Protein AF-A0A7C9CLW3-F1 (afdb_monomer_lite)

Foldseek 3Di:
DDPVVLLVVLVVVCVVQPPDDPLVAQWDWDWDDDPNAIWIWIWGHAFAVDLAGIEIEIGFQAPPDDQVVVCVSVLSNVLSSLVCCVVVDDDDPRRYDPNCSVCRSPRYHYYYAAAAHDPDDNLRVLVSVVVVVLCVVPPDSGDDPVCSVCHHNVVDDNVVSVCVVVVVVVVVVVVVVPPDDDDPPPPPPPPPPPDDDDDPDDDDDDDD

Structure (mmCIF, N/CA/C/O backbone):
data_AF-A0A7C9CLW3-F1
#
_entry.id   AF-A0A7C9CLW3-F1
#
loop_
_atom_site.group_PDB
_atom_site.id
_atom_site.type_symbol
_atom_site.label_atom_id
_atom_site.label_alt_id
_atom_site.label_comp_id
_atom_site.label_asym_id
_atom_site.label_entity_id
_atom_site.label_seq_id
_atom_site.pdbx_PDB_ins_code
_atom_site.Cartn_x
_atom_site.Cartn_y
_atom_site.Cartn_z
_atom_site.occupancy
_atom_site.B_iso_or_equiv
_atom_site.auth_seq_id
_atom_site.auth_comp_id
_atom_site.auth_asym_id
_atom_site.auth_atom_id
_atom_site.pdbx_PDB_model_num
ATOM 1 N N . CYS A 1 1 ? 0.229 24.517 10.361 1.00 51.09 1 CYS A N 1
ATOM 2 C CA . CYS A 1 1 ? -0.891 24.376 9.404 1.00 51.09 1 CYS A CA 1
ATOM 3 C C . CYS A 1 1 ? -2.146 24.104 10.231 1.00 51.09 1 CYS A C 1
ATOM 5 O O . CYS A 1 1 ? -2.091 23.174 11.029 1.00 51.09 1 CYS A O 1
ATOM 7 N N . SER A 1 2 ? -3.172 24.961 10.149 1.00 67.62 2 SER A N 1
ATOM 8 C CA . SER A 1 2 ? -4.348 24.905 11.040 1.00 67.62 2 SER A CA 1
ATOM 9 C C . SER A 1 2 ? -5.072 23.554 10.943 1.00 67.62 2 SER A C 1
ATOM 11 O O . SER A 1 2 ? -5.149 22.981 9.853 1.00 67.62 2 SER A O 1
ATOM 13 N N . SER A 1 3 ? -5.581 23.046 12.070 1.00 70.50 3 SER A N 1
ATOM 14 C CA . SER A 1 3 ? -6.392 21.819 12.155 1.00 70.50 3 SER A CA 1
ATOM 15 C C . SER A 1 3 ? -7.575 21.848 11.193 1.00 70.50 3 SER A C 1
ATOM 17 O O . SER A 1 3 ? -7.853 20.855 10.525 1.00 70.50 3 SER A O 1
ATOM 19 N N . ASP A 1 4 ? -8.197 23.013 11.055 1.00 75.38 4 ASP A N 1
ATOM 20 C CA . ASP A 1 4 ? -9.458 23.186 10.331 1.00 75.38 4 ASP A CA 1
ATOM 21 C C . ASP A 1 4 ? -9.266 23.033 8.821 1.00 75.38 4 ASP A C 1
ATOM 23 O O . ASP A 1 4 ? -10.117 22.502 8.111 1.00 75.38 4 ASP A O 1
ATOM 27 N N . LEU A 1 5 ? -8.089 23.425 8.322 1.00 81.31 5 LEU A N 1
ATOM 28 C CA . LEU A 1 5 ? -7.746 23.259 6.915 1.00 81.31 5 LEU A CA 1
ATOM 29 C C . LEU A 1 5 ? -7.556 21.774 6.564 1.00 81.31 5 LEU A C 1
ATOM 31 O O . LEU A 1 5 ? -7.976 21.333 5.495 1.00 81.31 5 LEU A O 1
ATOM 35 N N . LYS A 1 6 ? -6.950 20.987 7.465 1.00 80.50 6 LYS A N 1
ATOM 36 C CA . LYS A 1 6 ? -6.790 19.536 7.270 1.00 80.50 6 LYS A CA 1
ATOM 37 C C . LYS A 1 6 ? -8.138 18.816 7.267 1.00 80.50 6 LYS A C 1
ATOM 39 O O . LYS A 1 6 ? -8.329 17.931 6.436 1.00 80.50 6 LYS A O 1
ATOM 44 N N . GLU A 1 7 ? -9.055 19.223 8.139 1.00 85.06 7 GLU A N 1
ATOM 45 C CA . GLU A 1 7 ? -10.417 18.685 8.191 1.00 85.06 7 GLU A CA 1
ATOM 46 C C . GLU A 1 7 ? -11.182 18.983 6.890 1.00 85.06 7 GLU A C 1
ATOM 48 O O . GLU A 1 7 ? -11.722 18.079 6.254 1.00 85.06 7 GLU A O 1
ATOM 53 N N . ALA A 1 8 ? -11.126 20.226 6.400 1.00 87.06 8 ALA A N 1
ATOM 54 C CA . ALA A 1 8 ? -11.757 20.603 5.134 1.00 87.06 8 ALA A CA 1
ATOM 55 C C . ALA A 1 8 ? -11.207 19.807 3.932 1.00 87.06 8 ALA A C 1
ATOM 57 O O . ALA A 1 8 ? -11.971 19.354 3.070 1.00 87.06 8 ALA A O 1
ATOM 58 N N . PHE A 1 9 ? -9.885 19.596 3.870 1.00 89.69 9 PHE A N 1
ATOM 59 C CA . PHE A 1 9 ? -9.275 18.748 2.842 1.00 89.69 9 PHE A CA 1
ATOM 60 C C . PHE A 1 9 ? -9.741 17.298 2.945 1.00 89.69 9 PHE A C 1
ATOM 62 O O . PHE A 1 9 ? -10.057 16.691 1.917 1.00 89.69 9 PHE A O 1
ATOM 69 N N . PHE A 1 10 ? -9.804 16.762 4.164 1.00 92.06 10 PHE A N 1
ATOM 70 C CA . PHE A 1 10 ? -10.288 15.415 4.412 1.00 92.06 10 PHE A CA 1
ATOM 71 C C . PHE A 1 10 ? -11.735 15.244 3.931 1.00 92.06 10 PHE A C 1
ATOM 73 O O . PHE A 1 10 ? -11.976 14.370 3.103 1.00 92.06 10 PHE A O 1
ATOM 80 N N . ILE A 1 11 ? -12.669 16.112 4.335 1.00 89.94 11 ILE A N 1
ATOM 81 C CA . ILE A 1 11 ? -14.088 16.033 3.935 1.00 89.94 11 ILE A CA 1
ATOM 82 C C . ILE A 1 11 ? -14.233 16.034 2.408 1.00 89.94 11 ILE A C 1
ATOM 84 O O . ILE A 1 11 ? -14.989 15.242 1.836 1.00 89.94 11 ILE A O 1
ATOM 88 N N . ARG A 1 12 ? -13.476 16.894 1.715 1.00 91.75 12 ARG A N 1
ATOM 89 C CA . ARG A 1 12 ? -13.493 16.946 0.248 1.00 91.75 12 ARG A CA 1
ATOM 90 C C . ARG A 1 12 ? -12.970 15.653 -0.376 1.00 91.75 12 ARG A C 1
ATOM 92 O O . ARG A 1 12 ? -13.550 15.176 -1.350 1.00 91.75 12 ARG A O 1
ATOM 99 N N . PHE A 1 13 ? -11.890 15.099 0.171 1.00 91.50 13 PHE A N 1
ATOM 100 C CA . PHE A 1 13 ? -11.268 13.874 -0.328 1.00 91.50 13 PHE A CA 1
ATOM 101 C C . PHE A 1 13 ? -12.118 12.629 -0.034 1.00 91.50 13 PHE A C 1
ATOM 103 O O . PHE A 1 13 ? -12.264 11.768 -0.900 1.00 91.50 13 PHE A O 1
ATOM 110 N N . ARG A 1 14 ? -12.795 12.591 1.117 1.00 92.62 14 ARG A N 1
ATOM 111 C CA . ARG A 1 14 ? -13.666 11.494 1.556 1.00 92.62 14 ARG A CA 1
ATOM 112 C C . ARG A 1 14 ? -14.776 11.142 0.564 1.00 92.62 14 ARG A C 1
ATOM 114 O O . ARG A 1 14 ? -15.251 10.009 0.519 1.00 92.62 14 ARG A O 1
ATOM 121 N N . ARG A 1 15 ? -15.171 12.090 -0.292 1.00 92.38 15 ARG A N 1
ATOM 122 C CA . ARG A 1 15 ? -16.163 11.879 -1.362 1.00 92.38 15 ARG A CA 1
ATOM 123 C C . ARG A 1 15 ? -15.828 10.688 -2.268 1.00 92.38 15 ARG A C 1
ATOM 125 O O . ARG A 1 15 ? -16.754 10.083 -2.796 1.00 92.38 15 ARG A O 1
ATOM 132 N N . TRP A 1 16 ? -14.547 10.337 -2.412 1.00 93.25 16 TRP A N 1
ATOM 133 C CA . TRP A 1 16 ? -14.086 9.193 -3.207 1.00 93.25 16 TRP A CA 1
ATOM 134 C C . TRP A 1 16 ? -14.529 7.829 -2.662 1.00 93.25 16 TRP A C 1
ATOM 136 O O . TRP A 1 16 ? -14.662 6.889 -3.439 1.00 93.25 16 TRP A O 1
ATOM 146 N N . TRP A 1 17 ? -14.793 7.712 -1.358 1.00 91.25 17 TRP A N 1
ATOM 147 C CA . TRP A 1 17 ? -15.293 6.483 -0.727 1.00 91.25 17 TRP A CA 1
ATOM 148 C C . TRP A 1 17 ? -16.581 6.731 0.067 1.00 91.25 17 TRP A C 1
ATOM 150 O O . TRP A 1 17 ? -16.863 6.066 1.066 1.00 91.25 17 TRP A O 1
ATOM 160 N N . ARG A 1 18 ? -17.404 7.688 -0.384 1.00 88.88 18 ARG A N 1
ATOM 161 C CA . ARG A 1 18 ? -18.713 7.950 0.224 1.00 88.88 18 ARG A CA 1
ATOM 162 C C . ARG A 1 18 ? -19.556 6.669 0.223 1.00 88.88 18 ARG A C 1
ATOM 164 O O . ARG A 1 18 ? -19.685 6.009 -0.800 1.00 88.88 18 ARG A O 1
ATOM 171 N N . GLY A 1 19 ? -20.144 6.346 1.374 1.00 85.94 19 GLY A N 1
ATOM 172 C CA . GLY A 1 19 ? -20.965 5.143 1.552 1.00 85.94 19 GLY A CA 1
ATOM 173 C C . GLY A 1 19 ? -20.168 3.857 1.791 1.00 85.94 19 GLY A C 1
ATOM 174 O O . GLY A 1 19 ? -20.769 2.804 1.967 1.00 85.94 19 GLY A O 1
ATOM 175 N N . VAL A 1 20 ? -18.835 3.922 1.839 1.00 89.38 20 VAL A N 1
ATOM 176 C CA . VAL A 1 20 ? -17.980 2.776 2.159 1.00 89.38 20 VAL A CA 1
ATOM 177 C C . VAL A 1 20 ? -17.320 2.999 3.514 1.00 89.38 20 VAL A C 1
ATOM 179 O O . VAL A 1 20 ? -16.573 3.958 3.697 1.00 89.38 20 VAL A O 1
ATOM 182 N N . ASN A 1 21 ? -17.551 2.085 4.457 1.00 88.06 21 ASN A N 1
ATOM 183 C CA . ASN A 1 21 ? -16.768 2.027 5.687 1.00 88.06 21 ASN A CA 1
ATOM 184 C C . ASN A 1 21 ? -15.453 1.283 5.409 1.00 88.06 21 ASN A C 1
ATOM 186 O O . ASN A 1 21 ? -15.426 0.055 5.284 1.00 88.06 21 ASN A O 1
ATOM 190 N N . ILE A 1 22 ? -14.353 2.027 5.288 1.00 90.81 22 ILE A N 1
ATOM 191 C CA . ILE A 1 22 ? -13.040 1.450 4.970 1.00 90.81 22 ILE A CA 1
ATOM 192 C C . ILE A 1 22 ? -12.505 0.542 6.087 1.00 90.81 22 ILE A C 1
ATOM 194 O O . ILE A 1 22 ? -11.712 -0.353 5.811 1.00 90.81 22 ILE A O 1
ATOM 198 N N . PHE A 1 23 ? -12.981 0.703 7.325 1.00 89.44 23 PHE A N 1
ATOM 199 C CA . PHE A 1 23 ? -12.566 -0.116 8.465 1.00 89.44 23 PHE A CA 1
ATOM 200 C C . PHE A 1 23 ? -13.247 -1.487 8.523 1.00 89.44 23 PHE A C 1
ATOM 202 O O . PHE A 1 23 ? -12.825 -2.352 9.280 1.00 89.44 23 PHE A O 1
ATOM 209 N N . GLN A 1 24 ? -14.259 -1.727 7.686 1.00 88.38 24 GLN A N 1
ATOM 210 C CA . GLN A 1 24 ? -14.816 -3.068 7.482 1.00 88.38 24 GLN A CA 1
ATOM 211 C C . GLN A 1 24 ? -13.991 -3.906 6.492 1.00 88.38 24 GLN A C 1
ATOM 213 O O . GLN A 1 24 ? -14.252 -5.094 6.308 1.00 88.38 24 GLN A O 1
ATOM 218 N N . LYS A 1 25 ? -13.002 -3.309 5.817 1.00 92.94 25 LYS A N 1
ATOM 219 C CA . LYS A 1 25 ? -12.132 -4.015 4.869 1.00 92.94 25 LYS A CA 1
ATOM 220 C C . LYS A 1 25 ? -10.943 -4.606 5.610 1.00 92.94 25 LYS A C 1
ATOM 222 O O . LYS A 1 25 ? -10.363 -3.929 6.441 1.00 92.94 25 LYS A O 1
ATOM 227 N N . ALA A 1 26 ? -10.531 -5.826 5.264 1.00 94.56 26 ALA A N 1
ATOM 228 C CA . ALA A 1 26 ? -9.291 -6.403 5.794 1.00 94.56 26 ALA A CA 1
ATOM 229 C C . ALA A 1 26 ? -8.047 -5.651 5.288 1.00 94.56 26 ALA A C 1
ATOM 231 O O . ALA A 1 26 ? -7.091 -5.440 6.037 1.00 94.56 26 ALA A O 1
ATOM 232 N N . TYR A 1 27 ? -8.091 -5.217 4.023 1.00 97.62 27 TYR A N 1
ATOM 233 C CA . TYR A 1 27 ? -6.978 -4.582 3.324 1.00 97.62 27 TYR A CA 1
ATOM 234 C C . TYR A 1 27 ? -7.430 -3.371 2.521 1.00 97.62 27 TYR A C 1
ATOM 236 O O . TYR A 1 27 ? -8.467 -3.406 1.856 1.00 97.62 27 TYR A O 1
ATOM 244 N N . ILE A 1 28 ? -6.604 -2.327 2.530 1.00 97.62 28 ILE A N 1
ATOM 245 C CA . ILE A 1 28 ? -6.741 -1.158 1.660 1.00 97.62 28 ILE A CA 1
ATOM 246 C C . ILE A 1 28 ? -5.408 -0.965 0.939 1.00 97.62 28 ILE A C 1
ATOM 248 O O . ILE A 1 28 ? -4.385 -0.726 1.580 1.00 97.62 28 ILE A O 1
ATOM 252 N N . PHE A 1 29 ? -5.425 -1.064 -0.389 1.00 98.38 29 PHE A N 1
ATOM 253 C CA . PHE A 1 29 ? -4.259 -0.826 -1.238 1.00 98.38 29 PHE A CA 1
ATOM 254 C C . PHE A 1 29 ? -4.270 0.619 -1.728 1.00 98.38 29 PHE A C 1
ATOM 256 O O . PHE A 1 29 ? -5.244 1.064 -2.332 1.00 98.38 29 PHE A O 1
ATOM 263 N N . LEU A 1 30 ? -3.179 1.338 -1.485 1.00 98.12 30 LEU A N 1
ATOM 264 C CA . LEU A 1 30 ? -2.998 2.736 -1.861 1.00 98.12 30 LEU A CA 1
ATOM 265 C C . LEU A 1 30 ? -1.699 2.871 -2.669 1.00 98.12 30 LEU A C 1
ATOM 267 O O . LEU A 1 30 ? -0.619 2.983 -2.083 1.00 98.12 30 LEU A O 1
ATOM 271 N N . PRO A 1 31 ? -1.773 2.823 -4.010 1.00 98.31 31 PRO A N 1
ATOM 272 C CA . PRO A 1 31 ? -0.645 3.178 -4.860 1.00 98.31 31 PRO A CA 1
ATOM 273 C C . PRO A 1 31 ? -0.302 4.659 -4.655 1.00 98.31 31 PRO A C 1
ATOM 275 O O . PRO A 1 31 ? -1.192 5.509 -4.688 1.00 98.31 31 PRO A O 1
ATOM 278 N N . ILE A 1 32 ? 0.976 4.967 -4.457 1.00 98.06 32 ILE A N 1
ATOM 279 C CA . ILE A 1 32 ? 1.486 6.331 -4.295 1.00 98.06 32 ILE A CA 1
ATOM 280 C C . ILE A 1 32 ? 2.332 6.664 -5.516 1.00 98.06 32 ILE A C 1
ATOM 282 O O . ILE A 1 32 ? 3.223 5.889 -5.854 1.00 98.06 32 ILE A O 1
ATOM 286 N N . ASN A 1 33 ? 2.056 7.803 -6.146 1.00 97.31 33 ASN A N 1
ATOM 287 C CA . ASN A 1 33 ? 2.858 8.354 -7.233 1.00 97.31 33 ASN A CA 1
ATOM 288 C C . ASN A 1 33 ? 3.326 9.754 -6.854 1.00 97.31 33 ASN A C 1
ATOM 290 O O . ASN A 1 33 ? 2.482 10.616 -6.602 1.00 97.31 33 ASN A O 1
ATOM 294 N N . ASP A 1 34 ? 4.635 9.963 -6.841 1.00 95.44 34 ASP A N 1
ATOM 295 C CA . ASP A 1 34 ? 5.271 11.262 -6.631 1.00 95.44 34 ASP A CA 1
ATOM 296 C C . ASP A 1 34 ? 6.580 11.303 -7.433 1.00 95.44 34 ASP A C 1
ATOM 298 O O . ASP A 1 34 ? 7.273 10.293 -7.524 1.00 95.44 34 ASP A O 1
ATOM 302 N N . ASP A 1 35 ? 6.889 12.426 -8.085 1.00 94.50 35 ASP A N 1
ATOM 303 C CA . ASP A 1 35 ? 8.104 12.608 -8.905 1.00 94.50 35 ASP A CA 1
ATOM 304 C C . ASP A 1 35 ? 8.444 11.443 -9.872 1.00 94.50 35 ASP A C 1
ATOM 306 O O . ASP A 1 35 ? 9.587 10.997 -9.982 1.00 94.50 35 ASP A O 1
ATOM 310 N N . ASN A 1 36 ? 7.440 10.957 -10.616 1.00 95.06 36 ASN A N 1
ATOM 311 C CA . ASN A 1 36 ? 7.530 9.817 -11.551 1.00 95.06 36 ASN A CA 1
ATOM 312 C C . ASN A 1 36 ? 7.919 8.474 -10.907 1.00 95.06 36 ASN A C 1
ATOM 314 O O . ASN A 1 36 ? 8.276 7.527 -11.613 1.00 95.06 36 ASN A O 1
ATOM 318 N N . HIS A 1 37 ? 7.820 8.362 -9.585 1.00 97.94 37 HIS A N 1
ATOM 319 C CA . HIS A 1 37 ? 8.092 7.143 -8.845 1.00 97.94 37 HIS A CA 1
ATOM 320 C C . HIS A 1 37 ? 6.816 6.573 -8.230 1.00 97.94 37 HIS A C 1
ATOM 322 O O . HIS A 1 37 ? 6.016 7.285 -7.626 1.00 97.94 37 HIS A O 1
ATOM 328 N N . TRP A 1 38 ? 6.636 5.259 -8.364 1.00 98.56 38 TRP A N 1
ATOM 329 C CA . TRP A 1 38 ? 5.508 4.542 -7.782 1.00 98.56 38 TRP A CA 1
ATOM 330 C C . TRP A 1 38 ? 5.952 3.702 -6.587 1.00 98.56 38 TRP A C 1
ATOM 332 O O . TRP A 1 38 ? 6.881 2.900 -6.684 1.00 98.56 38 TRP A O 1
ATOM 342 N N . SER A 1 39 ? 5.221 3.815 -5.481 1.00 98.69 39 SER A N 1
ATOM 343 C CA . SER A 1 39 ? 5.309 2.898 -4.342 1.00 98.69 39 SER A CA 1
ATOM 344 C C . SER A 1 39 ? 3.918 2.440 -3.906 1.00 98.69 39 SER A C 1
ATOM 346 O O . SER A 1 39 ? 2.897 2.866 -4.453 1.00 98.69 39 SER A O 1
ATOM 348 N N . LEU A 1 40 ? 3.857 1.524 -2.942 1.00 98.81 40 LEU A N 1
ATOM 349 C CA . LEU A 1 40 ? 2.602 0.973 -2.451 1.00 98.81 40 LEU A CA 1
ATOM 350 C C . LEU A 1 40 ? 2.494 1.116 -0.940 1.00 98.81 40 LEU A C 1
ATOM 352 O O . LEU A 1 40 ? 3.383 0.700 -0.198 1.00 98.81 40 LEU A O 1
ATOM 356 N N . VAL A 1 41 ? 1.353 1.627 -0.488 1.00 98.81 41 VAL A N 1
ATOM 357 C CA . VAL A 1 41 ? 0.901 1.481 0.891 1.00 98.81 41 VAL A CA 1
ATOM 358 C C . VAL A 1 41 ? -0.180 0.408 0.969 1.00 98.81 41 VAL A C 1
ATOM 360 O O . VAL A 1 41 ? -1.116 0.398 0.172 1.00 98.81 41 VAL A O 1
ATOM 363 N N . ILE A 1 42 ? -0.073 -0.479 1.955 1.00 98.62 42 ILE A N 1
ATOM 364 C CA . ILE A 1 42 ? -1.127 -1.435 2.307 1.00 98.62 42 ILE A CA 1
ATOM 365 C C . ILE A 1 42 ? -1.521 -1.184 3.758 1.00 98.62 42 ILE A C 1
ATOM 367 O O . ILE A 1 42 ? -0.688 -1.299 4.657 1.00 98.62 42 ILE A O 1
ATOM 371 N N . ILE A 1 43 ? -2.786 -0.847 3.994 1.00 98.12 43 ILE A N 1
ATOM 372 C CA . ILE A 1 43 ? -3.344 -0.745 5.344 1.00 98.12 43 ILE A CA 1
ATOM 373 C C . ILE A 1 43 ? -3.996 -2.084 5.667 1.00 98.12 43 ILE A C 1
ATOM 375 O O . ILE A 1 43 ? -4.949 -2.488 5.002 1.00 98.12 43 ILE A O 1
ATOM 379 N N . CYS A 1 44 ? -3.474 -2.761 6.682 1.00 97.00 44 CYS A N 1
ATOM 380 C CA . CYS A 1 44 ? -4.051 -3.970 7.250 1.00 97.00 44 CYS A CA 1
ATOM 381 C C . CYS A 1 44 ? -4.927 -3.567 8.434 1.00 97.00 44 CYS A C 1
ATOM 383 O O . CYS A 1 44 ? -4.412 -3.039 9.424 1.00 97.00 44 CYS A O 1
ATOM 385 N N . VAL A 1 45 ? -6.234 -3.787 8.322 1.00 93.50 45 VAL A N 1
ATOM 386 C CA . VAL A 1 45 ? -7.185 -3.456 9.384 1.00 93.50 45 VAL A CA 1
ATOM 387 C C . VAL A 1 45 ? -7.403 -4.699 10.257 1.00 93.50 45 VAL A C 1
ATOM 389 O O . VAL A 1 45 ? -7.728 -5.764 9.708 1.00 93.50 45 VAL A O 1
ATOM 392 N N . PRO A 1 46 ? -7.216 -4.592 11.586 1.00 90.12 46 PRO A N 1
ATOM 393 C CA . PRO A 1 46 ? -7.476 -5.693 12.512 1.00 90.12 46 PRO A CA 1
ATOM 394 C C . PRO A 1 46 ? -8.945 -6.135 12.446 1.00 90.12 46 PRO A C 1
ATOM 396 O O . PRO A 1 46 ? -9.804 -5.430 11.908 1.00 90.12 46 PRO A O 1
ATOM 399 N N . ASP A 1 47 ? -9.219 -7.340 12.930 1.00 85.56 47 ASP A N 1
ATOM 400 C CA . ASP A 1 47 ? -10.582 -7.801 13.197 1.00 85.56 47 ASP A CA 1
ATOM 401 C C . ASP A 1 47 ? -11.026 -7.396 14.616 1.00 85.56 47 ASP A C 1
ATOM 403 O O . ASP A 1 47 ? -10.295 -6.725 15.345 1.00 85.56 47 ASP A O 1
ATOM 407 N N . GLU A 1 48 ? -12.249 -7.767 14.993 1.00 77.06 48 GLU A N 1
ATOM 408 C CA . GLU A 1 48 ? -12.844 -7.408 16.286 1.00 77.06 48 GLU A CA 1
ATOM 409 C C . GLU A 1 48 ? -12.107 -8.014 17.486 1.00 77.06 48 GLU A C 1
ATOM 411 O O . GLU A 1 48 ? -12.105 -7.431 18.568 1.00 77.06 48 GLU A O 1
ATOM 416 N N . GLU A 1 49 ? -11.478 -9.172 17.306 1.00 78.38 49 GLU A N 1
ATOM 417 C CA . GLU A 1 49 ? -10.787 -9.900 18.373 1.00 78.38 49 GLU A CA 1
ATOM 418 C C . GLU A 1 49 ? -9.340 -9.419 18.560 1.00 78.38 49 GLU A C 1
ATOM 420 O O . GLU A 1 49 ? -8.728 -9.635 19.609 1.00 78.38 49 GLU A O 1
ATOM 425 N N . ASP A 1 50 ? -8.770 -8.765 17.547 1.00 80.69 50 ASP A N 1
ATOM 426 C CA . ASP A 1 50 ? -7.412 -8.252 17.575 1.00 80.69 50 ASP A CA 1
ATOM 427 C C . ASP A 1 50 ? -7.358 -6.856 18.217 1.00 80.69 50 ASP A C 1
ATOM 429 O O . ASP A 1 50 ? -7.676 -5.830 17.620 1.00 80.69 50 ASP A O 1
ATOM 433 N N . GLU A 1 51 ? -6.885 -6.810 19.465 1.00 80.69 51 GLU A N 1
ATOM 434 C CA . GLU A 1 51 ? -6.668 -5.556 20.197 1.00 80.69 51 GLU A CA 1
ATOM 435 C C . GLU A 1 51 ? -5.489 -4.711 19.661 1.00 80.69 51 GLU A C 1
ATOM 437 O O . GLU A 1 51 ? -5.179 -3.634 20.200 1.00 80.69 51 GLU A O 1
ATOM 442 N N . SER A 1 52 ? -4.775 -5.182 18.632 1.00 82.69 52 SER A N 1
ATOM 443 C CA . SER A 1 52 ? -3.787 -4.369 17.929 1.00 82.69 52 SER A CA 1
ATOM 444 C C . SER A 1 52 ? -4.461 -3.315 17.045 1.00 82.69 52 SER A C 1
ATOM 446 O O . SER A 1 52 ? -5.628 -3.407 16.685 1.00 82.69 52 SER A O 1
ATOM 448 N N . GLY A 1 53 ? -3.742 -2.231 16.749 1.00 88.44 53 GLY A N 1
ATOM 449 C CA . GLY A 1 53 ? -4.232 -1.230 15.803 1.00 88.44 53 GLY A CA 1
ATOM 450 C C . GLY A 1 53 ? -3.866 -1.580 14.359 1.00 88.44 53 GLY A C 1
ATOM 451 O O . GLY A 1 53 ? -3.092 -2.509 14.124 1.00 88.44 53 GLY A O 1
ATOM 452 N N . PRO A 1 54 ? -4.354 -0.789 13.385 1.00 93.75 54 PRO A N 1
ATOM 453 C CA . PRO A 1 54 ? -4.009 -0.968 11.981 1.00 93.75 54 PRO A CA 1
ATOM 454 C C . PRO A 1 54 ? -2.500 -0.997 11.743 1.00 93.75 54 PRO A C 1
ATOM 456 O O . PRO A 1 54 ? -1.749 -0.223 12.343 1.00 93.75 54 PRO A O 1
ATOM 459 N N . ILE A 1 55 ? -2.067 -1.851 10.819 1.00 96.19 55 ILE A N 1
ATOM 460 C CA . ILE A 1 55 ? -0.672 -1.924 10.383 1.00 96.19 55 ILE A CA 1
ATOM 461 C C . ILE A 1 55 ? -0.577 -1.283 9.000 1.00 96.19 55 ILE A C 1
ATOM 463 O O . ILE A 1 55 ? -1.238 -1.724 8.061 1.00 96.19 55 ILE A O 1
ATOM 467 N N . ILE A 1 56 ? 0.246 -0.247 8.865 1.00 98.06 56 ILE A N 1
ATOM 468 C CA . ILE A 1 56 ? 0.521 0.420 7.593 1.00 98.06 56 ILE A CA 1
ATOM 469 C C . ILE A 1 56 ? 1.854 -0.099 7.062 1.00 98.06 56 ILE A C 1
ATOM 471 O O . ILE A 1 56 ? 2.911 0.167 7.636 1.00 98.06 56 ILE A O 1
ATOM 475 N N . LEU A 1 57 ? 1.798 -0.830 5.955 1.00 98.44 57 LEU A N 1
ATOM 476 C CA . LEU A 1 57 ? 2.963 -1.333 5.238 1.00 98.44 57 LEU A CA 1
ATOM 477 C C . LEU A 1 57 ? 3.311 -0.354 4.118 1.00 98.44 57 LEU A C 1
ATOM 479 O O . LEU A 1 57 ? 2.427 0.020 3.354 1.00 98.44 57 LEU A O 1
ATOM 483 N N . HIS A 1 58 ? 4.578 0.029 3.991 1.00 98.69 58 HIS A N 1
ATOM 484 C CA . HIS A 1 58 ? 5.086 0.776 2.841 1.00 98.69 58 HIS A CA 1
ATOM 485 C C . HIS A 1 58 ? 6.112 -0.071 2.086 1.00 98.69 58 HIS A C 1
ATOM 487 O O . HIS A 1 58 ? 7.101 -0.524 2.668 1.00 98.69 58 HIS A O 1
ATOM 493 N N . LEU A 1 59 ? 5.844 -0.303 0.802 1.00 98.56 59 LEU A N 1
ATOM 494 C CA . LEU A 1 59 ? 6.637 -1.115 -0.110 1.00 98.56 59 LEU A CA 1
ATOM 495 C C . LEU A 1 59 ? 7.146 -0.211 -1.232 1.00 98.56 59 LEU A C 1
ATOM 497 O O . LEU A 1 59 ? 6.351 0.355 -1.982 1.00 98.56 59 LEU A O 1
ATOM 501 N N . ASP A 1 60 ? 8.464 -0.093 -1.353 1.00 98.38 60 ASP A N 1
ATOM 502 C CA . ASP A 1 60 ? 9.113 0.775 -2.331 1.00 98.38 60 ASP A CA 1
ATOM 503 C C . ASP A 1 60 ? 10.334 0.056 -2.931 1.00 98.38 60 ASP A C 1
ATOM 505 O O . ASP A 1 60 ? 11.296 -0.258 -2.225 1.00 98.38 60 ASP A O 1
ATOM 509 N N . SER A 1 61 ? 10.283 -0.224 -4.236 1.00 97.94 61 SER A N 1
ATOM 510 C CA . SER A 1 61 ? 11.315 -0.970 -4.968 1.00 97.94 61 SER A CA 1
ATOM 511 C C . SER A 1 61 ? 12.627 -0.194 -5.119 1.00 97.94 61 SER A C 1
ATOM 513 O O . SER A 1 61 ? 13.695 -0.810 -5.223 1.00 97.94 61 SER A O 1
ATOM 515 N N . LEU A 1 62 ? 12.568 1.141 -5.117 1.00 97.31 62 LEU A N 1
ATOM 516 C CA . LEU A 1 62 ? 13.732 2.023 -5.226 1.00 97.31 62 LEU A CA 1
ATOM 517 C C . LEU A 1 62 ? 14.078 2.705 -3.900 1.00 97.31 62 LEU A C 1
ATOM 519 O O . LEU A 1 62 ? 15.225 3.107 -3.722 1.00 97.31 62 LEU A O 1
ATOM 523 N N . GLY A 1 63 ? 13.140 2.773 -2.957 1.00 96.50 63 GLY A N 1
ATOM 524 C CA . GLY A 1 63 ? 13.315 3.433 -1.665 1.00 96.50 63 GLY A CA 1
ATOM 525 C C . GLY A 1 63 ? 13.448 4.953 -1.776 1.00 96.50 63 GLY A C 1
ATOM 526 O O . GLY A 1 63 ? 14.177 5.542 -0.980 1.00 96.50 63 GLY A O 1
ATOM 527 N N . LEU A 1 64 ? 12.812 5.569 -2.776 1.00 96.75 64 LEU A N 1
ATOM 528 C CA . LEU A 1 64 ? 12.909 7.010 -3.036 1.00 96.75 64 LEU A CA 1
ATOM 529 C C . LEU A 1 64 ? 11.862 7.816 -2.261 1.00 96.75 64 LEU A C 1
ATOM 531 O O . LEU A 1 64 ? 12.105 8.978 -1.939 1.00 96.75 64 LEU A O 1
ATOM 535 N N . HIS A 1 65 ? 10.719 7.220 -1.909 1.00 97.31 65 HIS A N 1
ATOM 536 C CA . HIS A 1 65 ? 9.691 7.929 -1.154 1.00 97.31 65 HIS A CA 1
ATOM 537 C C . HIS A 1 65 ? 10.045 8.080 0.332 1.00 97.31 65 HIS A C 1
ATOM 539 O O . HIS A 1 65 ? 10.472 7.146 1.021 1.00 97.31 65 HIS A O 1
ATOM 545 N N . CYS A 1 66 ? 9.746 9.260 0.886 1.00 97.75 66 CYS A N 1
ATOM 546 C CA . CYS A 1 66 ? 9.855 9.518 2.318 1.00 97.75 66 CYS A CA 1
ATOM 547 C C . CYS A 1 66 ? 8.731 8.808 3.091 1.00 97.75 66 CYS A C 1
ATOM 549 O O . CYS A 1 66 ? 7.644 9.353 3.309 1.00 97.75 66 CYS A O 1
ATOM 551 N N . SER A 1 67 ? 9.027 7.597 3.571 1.00 97.88 67 SER A N 1
ATOM 552 C CA . SER A 1 67 ? 8.084 6.759 4.333 1.00 97.88 67 SER A CA 1
ATOM 553 C C . SER A 1 67 ? 7.448 7.498 5.518 1.00 97.88 67 SER A C 1
ATOM 555 O O . SER A 1 67 ? 6.260 7.343 5.772 1.00 97.88 67 SER A O 1
ATOM 557 N N . ARG A 1 68 ? 8.205 8.360 6.214 1.00 97.44 68 ARG A N 1
ATOM 558 C CA . ARG A 1 68 ? 7.696 9.152 7.348 1.00 97.44 68 ARG A CA 1
ATOM 559 C C . ARG A 1 68 ? 6.571 10.107 6.938 1.00 97.44 68 ARG A C 1
ATOM 561 O O . ARG A 1 68 ? 5.593 10.235 7.670 1.00 97.44 68 ARG A O 1
ATOM 568 N N . SER A 1 69 ? 6.713 10.778 5.794 1.00 96.94 69 SER A N 1
ATOM 569 C CA . SER A 1 69 ? 5.690 11.694 5.271 1.00 96.94 69 SER A CA 1
ATOM 570 C C . SER A 1 69 ? 4.435 10.924 4.861 1.00 96.94 69 SER A C 1
ATOM 572 O O . SER A 1 69 ? 3.324 11.277 5.258 1.00 96.94 69 SER A O 1
ATOM 574 N N . ILE A 1 70 ? 4.624 9.803 4.158 1.00 97.38 70 ILE A N 1
ATOM 575 C CA . ILE A 1 70 ? 3.539 8.898 3.768 1.00 97.38 70 ILE A CA 1
ATOM 576 C C . ILE A 1 70 ? 2.776 8.416 5.004 1.00 97.38 70 ILE A C 1
ATOM 578 O O . ILE A 1 70 ? 1.565 8.617 5.091 1.00 97.38 70 ILE A O 1
ATOM 582 N N . PHE A 1 71 ? 3.465 7.849 5.997 1.00 97.38 71 PHE A N 1
ATOM 583 C CA . PHE A 1 71 ? 2.814 7.370 7.214 1.00 97.38 71 PHE A CA 1
ATOM 584 C C . PHE A 1 71 ? 2.096 8.488 7.970 1.00 97.38 71 PHE A C 1
ATOM 586 O O . PHE A 1 71 ? 0.977 8.271 8.428 1.00 97.38 71 PHE A O 1
ATOM 593 N N . HIS A 1 72 ? 2.672 9.693 8.047 1.00 95.44 72 HIS A N 1
ATOM 594 C CA . HIS A 1 72 ? 2.000 10.845 8.651 1.00 95.44 72 HIS A CA 1
ATOM 595 C C . HIS A 1 72 ? 0.664 11.160 7.963 1.00 95.44 72 HIS A C 1
ATOM 597 O O . HIS A 1 72 ? -0.354 11.328 8.639 1.00 95.44 72 HIS A O 1
ATOM 603 N N . ASN A 1 73 ? 0.650 11.203 6.629 1.00 94.56 73 ASN A N 1
ATOM 604 C CA . ASN A 1 73 ? -0.546 11.522 5.852 1.00 94.56 73 ASN A CA 1
ATOM 605 C C . ASN A 1 73 ? -1.612 10.427 5.975 1.00 94.56 73 ASN A C 1
ATOM 607 O O . ASN A 1 73 ? -2.774 10.734 6.241 1.00 94.56 73 ASN A O 1
ATOM 611 N N . ILE A 1 74 ? -1.219 9.154 5.867 1.00 95.62 74 ILE A N 1
ATOM 612 C CA . ILE A 1 74 ? -2.146 8.025 6.008 1.00 95.62 74 ILE A CA 1
ATOM 613 C C . ILE A 1 74 ? -2.697 7.937 7.434 1.00 95.62 74 ILE A C 1
ATOM 615 O O . ILE A 1 74 ? -3.902 7.769 7.611 1.00 95.62 74 ILE A O 1
ATOM 619 N N . LYS A 1 75 ? -1.866 8.138 8.465 1.00 94.19 75 LYS A N 1
ATOM 620 C CA . LYS A 1 75 ? -2.340 8.240 9.855 1.00 94.19 75 LYS A CA 1
ATOM 621 C C . LYS A 1 75 ? -3.357 9.357 10.016 1.00 94.19 75 LYS A C 1
ATOM 623 O O . LYS A 1 75 ? -4.399 9.141 10.627 1.00 94.19 75 LYS A O 1
ATOM 628 N N . SER A 1 76 ? -3.075 10.536 9.461 1.00 92.81 76 SER A N 1
ATOM 629 C CA . SER A 1 76 ? -4.012 11.657 9.510 1.00 92.81 76 SER A CA 1
ATOM 630 C C . SER A 1 76 ? -5.342 11.308 8.839 1.00 92.81 76 SER A C 1
ATOM 632 O O . SER A 1 76 ? -6.384 11.645 9.389 1.00 92.81 76 SER A O 1
ATOM 634 N N . LEU A 1 77 ? -5.318 10.616 7.696 1.00 93.38 77 LEU A N 1
ATOM 635 C CA . LEU A 1 77 ? -6.521 10.162 6.996 1.00 93.38 77 LEU A CA 1
ATOM 636 C C . LEU A 1 77 ? -7.344 9.184 7.844 1.00 93.38 77 LEU A C 1
ATOM 638 O O . LEU A 1 77 ? -8.542 9.392 8.001 1.00 93.38 77 LEU A O 1
ATOM 642 N N . LEU A 1 78 ? -6.711 8.167 8.439 1.00 92.94 78 LEU A N 1
ATOM 643 C CA . LEU A 1 78 ? -7.406 7.187 9.286 1.00 92.94 78 LEU A CA 1
ATOM 644 C C . LEU A 1 78 ? -8.012 7.834 10.538 1.00 92.94 78 LEU A C 1
ATOM 646 O O . LEU A 1 78 ? -9.112 7.479 10.950 1.00 92.94 78 LEU A O 1
ATOM 650 N N . ILE A 1 79 ? -7.316 8.803 11.137 1.00 90.12 79 ILE A N 1
ATOM 651 C CA . ILE A 1 79 ? -7.816 9.530 12.309 1.00 90.12 79 ILE A CA 1
ATOM 652 C C . ILE A 1 79 ? -9.039 10.382 11.953 1.00 90.12 79 ILE A C 1
ATOM 654 O O . ILE A 1 79 ? -9.999 10.388 12.721 1.00 90.12 79 ILE A O 1
ATOM 658 N N . HIS A 1 80 ? -9.022 11.096 10.824 1.00 90.81 80 HIS A N 1
ATOM 659 C CA . HIS A 1 80 ? -10.176 11.898 10.407 1.00 90.81 80 HIS A CA 1
ATOM 660 C C . HIS A 1 80 ? -11.357 11.025 9.967 1.00 90.81 80 HIS A C 1
ATOM 662 O O . HIS A 1 80 ? -12.482 11.306 10.364 1.00 90.81 80 HIS A O 1
ATOM 668 N N . GLU A 1 81 ? -11.118 9.916 9.256 1.00 90.50 81 GLU A N 1
ATOM 669 C CA . GLU A 1 81 ? -12.188 8.968 8.909 1.00 90.50 81 GLU A CA 1
ATOM 670 C C . GLU A 1 81 ? -12.867 8.409 10.154 1.00 90.50 81 GLU A C 1
ATOM 672 O O . GLU A 1 81 ? -14.091 8.339 10.218 1.00 90.50 81 GLU A O 1
ATOM 677 N N . TRP A 1 82 ? -12.085 8.072 11.177 1.00 85.50 82 TRP A N 1
ATOM 678 C CA . TRP A 1 82 ? -12.639 7.622 12.442 1.00 85.50 82 TRP A CA 1
ATOM 679 C C . TRP A 1 82 ? -13.521 8.677 13.124 1.00 85.50 82 TRP A C 1
ATOM 681 O O . TRP A 1 82 ? -14.611 8.347 13.591 1.00 85.50 82 TRP A O 1
ATOM 691 N N . LYS A 1 83 ? -13.064 9.935 13.187 1.00 85.69 83 LYS A N 1
ATOM 692 C CA . LYS A 1 83 ? -13.852 11.035 13.769 1.00 85.69 83 LYS A CA 1
ATOM 693 C C . LYS A 1 83 ? -15.156 11.245 13.006 1.00 85.69 83 LYS A C 1
ATOM 695 O O . LYS A 1 83 ? -16.215 11.259 13.622 1.00 85.69 83 LYS A O 1
ATOM 700 N N . TYR A 1 84 ? -15.074 11.298 11.678 1.00 85.81 84 TYR A N 1
ATOM 701 C CA . TYR A 1 84 ? -16.230 11.457 10.803 1.00 85.81 84 TYR A CA 1
ATOM 702 C C . TYR A 1 84 ? -17.275 10.361 11.044 1.00 85.81 84 TYR A C 1
ATOM 704 O O . TYR A 1 84 ? -18.451 10.652 11.236 1.00 85.81 84 TYR A O 1
ATOM 712 N N . LEU A 1 85 ? -16.853 9.092 11.094 1.00 82.31 85 LEU A N 1
ATOM 713 C CA . LEU A 1 85 ? -17.773 7.970 11.307 1.00 82.31 85 LEU A CA 1
ATOM 714 C C . LEU A 1 85 ? -18.410 7.966 12.705 1.00 82.31 85 LEU A C 1
ATOM 716 O O . LEU A 1 85 ? -19.503 7.428 12.853 1.00 82.31 85 LEU A O 1
ATOM 720 N N . LYS A 1 86 ? -17.757 8.557 13.714 1.00 76.38 86 LYS A N 1
ATOM 721 C CA . LYS A 1 86 ? -18.332 8.727 15.057 1.00 76.38 86 LYS A CA 1
ATOM 722 C C . LYS A 1 86 ? -19.387 9.825 15.134 1.00 76.38 86 LYS A C 1
ATOM 724 O O . LYS A 1 86 ? -20.310 9.702 15.932 1.00 76.38 86 LYS A O 1
ATOM 729 N N . GLU A 1 87 ? -19.206 10.904 14.381 1.00 75.25 87 GLU A N 1
ATOM 730 C CA . GLU A 1 87 ? -20.075 12.084 14.429 1.00 75.25 87 GLU A CA 1
ATOM 731 C C . GLU A 1 87 ? -21.318 11.928 13.537 1.00 75.25 87 GLU A C 1
ATOM 733 O O . GLU A 1 87 ? -22.399 12.356 13.931 1.00 75.25 87 GLU A O 1
ATOM 738 N N . ASP A 1 88 ? -21.183 11.288 12.370 1.00 66.88 88 ASP A N 1
ATOM 739 C CA . ASP A 1 88 ? -22.238 11.206 11.341 1.00 66.88 88 ASP A CA 1
ATOM 740 C C . ASP A 1 88 ? -23.226 10.038 11.559 1.00 66.88 88 ASP A C 1
ATOM 742 O O . ASP A 1 88 ? -24.347 10.083 11.066 1.00 66.88 88 ASP A O 1
ATOM 746 N N . ASN A 1 89 ? -22.854 8.991 12.312 1.00 54.47 89 ASN A N 1
ATOM 747 C CA . ASN A 1 89 ? -23.708 7.817 12.539 1.00 54.47 89 ASN A CA 1
ATOM 748 C C . ASN A 1 89 ? -23.592 7.285 13.974 1.00 54.47 89 ASN A C 1
ATOM 750 O O . ASN A 1 89 ? -22.626 6.605 14.329 1.00 54.47 89 ASN A O 1
ATOM 754 N N . GLY A 1 90 ? -24.626 7.525 14.784 1.00 51.72 90 GLY A N 1
ATOM 755 C CA . GLY A 1 90 ? -24.817 6.818 16.048 1.00 51.72 90 GLY A CA 1
ATOM 756 C C . GLY A 1 90 ? -24.850 5.307 15.804 1.00 51.72 90 GLY A C 1
ATOM 757 O O . GLY A 1 90 ? -25.812 4.803 15.240 1.00 51.72 90 GLY A O 1
ATOM 758 N N . ALA A 1 91 ? -23.789 4.615 16.223 1.00 50.78 91 ALA A N 1
ATOM 759 C CA . ALA A 1 91 ? -23.620 3.163 16.152 1.00 50.78 91 ALA A CA 1
ATOM 760 C C . ALA A 1 91 ? -23.683 2.565 14.731 1.00 50.78 91 ALA A C 1
ATOM 762 O O . ALA A 1 91 ? -24.639 1.894 14.352 1.00 50.78 91 ALA A O 1
ATOM 763 N N . LEU A 1 92 ? -22.614 2.731 13.948 1.00 53.56 92 LEU A N 1
ATOM 764 C CA . LEU A 1 92 ? -22.300 1.705 12.949 1.00 53.56 92 LEU A CA 1
ATOM 765 C C . LEU A 1 92 ? -21.841 0.424 13.670 1.00 53.56 92 LEU A C 1
ATOM 767 O O . LEU A 1 92 ? -21.151 0.514 14.687 1.00 53.56 92 LEU A O 1
ATOM 771 N N . ASP A 1 93 ? -22.164 -0.743 13.103 1.00 57.94 93 ASP A N 1
ATOM 772 C CA . ASP A 1 93 ? -21.443 -2.005 13.332 1.00 57.94 93 ASP A CA 1
ATOM 773 C C . ASP A 1 93 ? -19.987 -1.792 12.898 1.00 57.94 93 ASP A C 1
ATOM 775 O O . ASP A 1 93 ? -19.605 -1.985 11.734 1.00 57.94 93 ASP A O 1
ATOM 779 N N . ILE A 1 94 ? -19.186 -1.248 13.811 1.00 58.69 94 ILE A N 1
ATOM 780 C CA . ILE A 1 94 ? -17.771 -1.017 13.590 1.00 58.69 94 ILE A CA 1
ATOM 781 C C . ILE A 1 94 ? -17.043 -2.274 14.070 1.00 58.69 94 ILE A C 1
ATOM 783 O O . ILE A 1 94 ? -17.029 -2.529 15.273 1.00 58.69 94 ILE A O 1
ATOM 787 N N . PRO A 1 95 ? -16.386 -3.025 13.170 1.00 57.97 95 PRO A N 1
ATOM 788 C CA . PRO A 1 95 ? -15.764 -4.300 13.501 1.00 57.97 95 PRO A CA 1
ATOM 789 C C . PRO A 1 95 ? -14.385 -4.124 14.151 1.00 57.97 95 PRO A C 1
ATOM 791 O O . PRO A 1 95 ? -13.403 -4.742 13.747 1.00 57.97 95 PRO A O 1
ATOM 794 N N . MET A 1 96 ? -14.277 -3.224 15.128 1.00 62.44 96 MET A N 1
ATOM 795 C CA . MET A 1 96 ? -13.069 -3.075 15.933 1.00 62.44 96 MET A CA 1
ATOM 796 C C . MET A 1 96 ? -13.445 -2.535 17.324 1.00 62.44 96 MET A C 1
ATOM 798 O O . MET A 1 96 ? -14.262 -1.611 17.397 1.00 62.44 96 MET A O 1
ATOM 802 N N . PRO A 1 97 ? -12.857 -3.042 18.428 1.00 62.19 97 PRO A N 1
ATOM 803 C CA . PRO A 1 97 ? -13.275 -2.669 19.777 1.00 62.19 97 PRO A CA 1
ATOM 804 C C . PRO A 1 97 ? -13.118 -1.173 20.068 1.00 62.19 97 PRO A C 1
ATOM 806 O O . PRO A 1 97 ? -12.109 -0.555 19.711 1.00 62.19 97 PRO A O 1
ATOM 809 N N . ASP A 1 98 ? -14.050 -0.603 20.838 1.00 65.31 98 ASP A N 1
ATOM 810 C CA . ASP A 1 98 ? -14.044 0.806 21.274 1.00 65.31 98 ASP A CA 1
ATOM 811 C C . ASP A 1 98 ? -12.706 1.269 21.870 1.00 65.31 98 ASP A C 1
ATOM 813 O O . ASP A 1 98 ? -12.307 2.433 21.743 1.00 65.31 98 ASP A O 1
ATOM 817 N N . ARG A 1 99 ? -11.978 0.352 22.518 1.00 63.50 99 ARG A N 1
ATOM 818 C CA . ARG A 1 99 ? -10.659 0.619 23.101 1.00 63.50 99 ARG A CA 1
ATOM 819 C C . ARG A 1 99 ? -9.601 0.903 22.036 1.00 63.50 99 ARG A C 1
ATOM 821 O O . ARG A 1 99 ? -8.805 1.821 22.229 1.00 63.50 99 ARG A O 1
ATOM 828 N N . VAL A 1 100 ? -9.592 0.173 20.921 1.00 65.56 100 VAL A N 1
ATOM 829 C CA . VAL A 1 100 ? -8.620 0.398 19.839 1.00 65.56 100 VAL A CA 1
ATOM 830 C C . VAL A 1 100 ? -8.905 1.741 19.170 1.00 65.56 100 VAL A C 1
ATOM 832 O O . VAL A 1 100 ? -7.984 2.527 18.958 1.00 65.56 100 VAL A O 1
ATOM 835 N N . TRP A 1 101 ? -10.182 2.074 18.973 1.00 67.94 101 TRP A N 1
ATOM 836 C CA . TRP A 1 101 ? -10.620 3.373 18.463 1.00 67.94 101 TRP A CA 1
ATOM 837 C C . TRP A 1 101 ? -10.204 4.547 19.337 1.00 67.94 101 TRP A C 1
ATOM 839 O O . TRP A 1 101 ? -9.621 5.515 18.851 1.00 67.94 101 TRP A O 1
ATOM 849 N N . LYS A 1 102 ? -10.454 4.451 20.647 1.00 68.56 102 LYS A N 1
ATOM 850 C CA . LYS A 1 102 ? -10.126 5.509 21.613 1.00 68.56 102 LYS A CA 1
ATOM 851 C C . LYS A 1 102 ? -8.633 5.857 21.622 1.00 68.56 102 LYS A C 1
ATOM 853 O O . LYS A 1 102 ? -8.270 6.983 21.956 1.00 68.56 102 LYS A O 1
ATOM 858 N N . PHE A 1 103 ? -7.776 4.913 21.230 1.00 73.88 103 PHE A N 1
ATOM 859 C CA . PHE A 1 103 ? -6.325 5.081 21.189 1.00 73.88 103 PHE A CA 1
ATOM 860 C C . PHE A 1 103 ? -5.726 4.928 19.787 1.00 73.88 103 PHE A C 1
ATOM 862 O O . PHE A 1 103 ? -4.507 4.783 19.676 1.00 73.88 103 PHE A O 1
ATOM 869 N N . LEU A 1 104 ? -6.540 5.017 18.728 1.00 77.88 104 LEU A N 1
ATOM 870 C CA . LEU A 1 104 ? -6.124 4.770 17.345 1.00 77.88 104 LEU A CA 1
ATOM 871 C C . LEU A 1 104 ? -4.829 5.512 16.959 1.00 77.88 104 LEU A C 1
ATOM 873 O O . LEU A 1 104 ? -3.909 4.850 16.474 1.00 77.88 104 LEU A O 1
ATOM 877 N N . PRO A 1 105 ? -4.652 6.821 17.262 1.00 75.06 105 PRO A N 1
ATOM 878 C CA . PRO A 1 105 ? -3.413 7.528 16.924 1.00 75.06 105 PRO A CA 1
ATOM 879 C C . PRO A 1 105 ? -2.139 6.886 17.500 1.00 75.06 105 PRO A C 1
ATOM 881 O O . PRO A 1 105 ? -1.066 7.016 16.917 1.00 75.06 105 PRO A O 1
ATOM 884 N N . ARG A 1 106 ? -2.248 6.199 18.645 1.00 80.44 106 ARG A N 1
ATOM 885 C CA . ARG A 1 106 ? -1.135 5.547 19.357 1.00 80.44 106 ARG A CA 1
ATOM 886 C C . ARG A 1 106 ? -1.001 4.056 19.037 1.00 80.44 106 ARG A C 1
ATOM 888 O O . ARG A 1 106 ? -0.026 3.441 19.454 1.00 80.44 106 ARG A O 1
ATOM 895 N N . ARG A 1 107 ? -1.982 3.467 18.349 1.00 86.38 107 ARG A N 1
ATOM 896 C CA . ARG A 1 107 ? -2.069 2.020 18.092 1.00 86.38 107 ARG A CA 1
ATOM 897 C C . ARG A 1 107 ? -1.719 1.637 16.655 1.00 86.38 107 ARG A C 1
ATOM 899 O O . ARG A 1 107 ? -1.474 0.462 16.411 1.00 86.38 107 ARG A O 1
ATOM 906 N N . ILE A 1 108 ? -1.658 2.603 15.738 1.00 91.81 108 ILE A N 1
ATOM 907 C CA . ILE A 1 108 ? -1.244 2.362 14.352 1.00 91.81 108 ILE A CA 1
ATOM 908 C C . ILE A 1 108 ? 0.251 2.024 14.296 1.00 91.81 108 ILE A C 1
ATOM 910 O O . ILE A 1 108 ? 1.097 2.846 14.668 1.00 91.81 108 ILE A O 1
ATOM 914 N N . ASP A 1 109 ? 0.560 0.838 13.779 1.00 94.44 109 ASP A N 1
ATOM 915 C CA . ASP A 1 109 ? 1.922 0.356 13.566 1.00 94.44 109 ASP A CA 1
ATOM 916 C C . ASP A 1 109 ? 2.393 0.671 12.142 1.00 94.44 109 ASP A C 1
ATOM 918 O O . ASP A 1 109 ? 1.692 0.409 11.169 1.00 94.44 109 ASP A O 1
ATOM 922 N N . GLU A 1 110 ? 3.587 1.236 12.012 1.00 96.94 110 GLU A N 1
ATOM 923 C CA . GLU A 1 110 ? 4.181 1.628 10.732 1.00 96.94 110 GLU A CA 1
ATOM 924 C C . GLU A 1 110 ? 5.314 0.662 10.384 1.00 96.94 110 GLU A C 1
ATOM 926 O O . GLU A 1 110 ? 6.205 0.422 11.207 1.00 96.94 110 GLU A O 1
ATOM 931 N N . LYS A 1 111 ? 5.308 0.107 9.168 1.00 97.62 111 LYS A N 1
ATOM 932 C CA . LYS A 1 111 ? 6.335 -0.834 8.708 1.00 97.62 111 LYS A CA 1
ATOM 933 C C . LYS A 1 111 ? 6.823 -0.487 7.311 1.00 97.62 111 LYS A C 1
ATOM 935 O O . LYS A 1 111 ? 6.080 -0.578 6.338 1.00 97.62 111 LYS A O 1
ATOM 940 N N . ILE A 1 112 ? 8.105 -0.149 7.210 1.00 97.88 112 ILE A N 1
ATOM 941 C CA . ILE A 1 112 ? 8.820 -0.122 5.932 1.00 97.88 112 ILE A CA 1
ATOM 942 C C . ILE A 1 112 ? 9.205 -1.563 5.617 1.00 97.88 112 ILE A C 1
ATOM 944 O O . ILE A 1 112 ? 9.960 -2.185 6.367 1.00 97.88 112 ILE A O 1
ATOM 948 N N . ILE A 1 113 ? 8.662 -2.110 4.536 1.00 97.38 113 ILE A N 1
ATOM 949 C CA . ILE A 1 113 ? 8.899 -3.499 4.165 1.00 97.38 113 ILE A CA 1
ATOM 950 C C . ILE A 1 113 ? 10.122 -3.577 3.271 1.00 97.38 113 ILE A C 1
ATOM 952 O O . ILE A 1 113 ? 10.228 -2.901 2.250 1.00 97.38 113 ILE A O 1
ATOM 956 N N . THR A 1 114 ? 11.054 -4.446 3.654 1.00 96.44 114 THR A N 1
ATOM 957 C CA . THR A 1 114 ? 12.163 -4.792 2.775 1.00 96.44 114 THR A CA 1
ATOM 958 C C . THR A 1 114 ? 11.635 -5.694 1.666 1.00 96.44 114 THR A C 1
ATOM 960 O O . THR A 1 114 ? 11.223 -6.820 1.926 1.00 96.44 114 THR A O 1
ATOM 963 N N . VAL A 1 115 ? 11.664 -5.203 0.433 1.00 97.19 115 VAL A N 1
ATOM 964 C CA . VAL A 1 115 ? 11.121 -5.878 -0.752 1.00 97.19 115 VAL A CA 1
ATOM 965 C C . VAL A 1 115 ? 12.223 -6.200 -1.765 1.00 97.19 115 VAL A C 1
ATOM 967 O O . VAL A 1 115 ? 13.313 -5.619 -1.688 1.00 97.19 115 VAL A O 1
ATOM 970 N N . PRO A 1 116 ? 11.975 -7.102 -2.734 1.00 97.69 116 PRO A N 1
ATOM 971 C CA . PRO A 1 116 ? 12.827 -7.215 -3.909 1.00 97.69 116 PRO A CA 1
ATOM 972 C C . PRO A 1 116 ? 12.887 -5.863 -4.621 1.00 97.69 116 PRO A C 1
ATOM 974 O O . PRO A 1 116 ? 11.854 -5.226 -4.856 1.00 97.69 116 PRO A O 1
ATOM 977 N N . ARG A 1 117 ? 14.108 -5.419 -4.923 1.00 96.44 117 ARG A N 1
ATOM 978 C CA . ARG A 1 117 ? 14.373 -4.121 -5.547 1.00 96.44 117 ARG A CA 1
ATOM 979 C C . ARG A 1 117 ? 14.470 -4.270 -7.055 1.00 96.44 117 ARG A C 1
ATOM 981 O O . ARG A 1 117 ? 14.971 -5.278 -7.555 1.00 96.44 117 ARG A O 1
ATOM 988 N N . GLN A 1 118 ? 14.030 -3.244 -7.763 1.00 96.12 118 GLN A N 1
ATOM 989 C CA . GLN A 1 118 ? 14.334 -3.106 -9.181 1.00 96.12 118 GLN A CA 1
ATOM 990 C C . GLN A 1 118 ? 15.754 -2.563 -9.363 1.00 96.12 118 GLN A C 1
ATOM 992 O O . GLN A 1 118 ? 16.305 -1.925 -8.466 1.00 96.12 118 GLN A O 1
ATOM 997 N N . THR A 1 119 ? 16.333 -2.798 -10.537 1.00 94.50 119 THR A N 1
ATOM 998 C CA . THR A 1 119 ? 17.664 -2.288 -10.911 1.00 94.50 119 THR A CA 1
ATOM 999 C C . THR A 1 119 ? 17.615 -1.240 -12.022 1.00 94.50 119 THR A C 1
ATOM 1001 O O . THR A 1 119 ? 18.647 -0.675 -12.362 1.00 94.50 119 THR A O 1
ATOM 1004 N N . ASN A 1 120 ? 16.439 -1.003 -12.605 1.00 96.31 120 ASN A N 1
ATOM 1005 C CA . ASN A 1 120 ? 16.184 0.046 -13.592 1.00 96.31 120 ASN A CA 1
ATOM 1006 C C . ASN A 1 120 ? 15.340 1.175 -12.976 1.00 96.31 120 ASN A C 1
ATOM 1008 O O . ASN A 1 120 ? 14.941 1.092 -11.817 1.00 96.31 120 ASN A O 1
ATOM 1012 N N . ASP A 1 121 ? 15.051 2.216 -13.745 1.00 95.38 121 ASP A N 1
ATOM 1013 C CA . ASP A 1 121 ? 14.321 3.419 -13.331 1.00 95.38 121 ASP A CA 1
ATOM 1014 C C . ASP A 1 121 ? 12.856 3.462 -13.813 1.00 95.38 121 ASP A C 1
ATOM 1016 O O . ASP A 1 121 ? 12.127 4.385 -13.466 1.00 95.38 121 ASP A O 1
ATOM 1020 N N . TYR A 1 122 ? 12.381 2.455 -14.554 1.00 95.94 122 TYR A N 1
ATOM 1021 C CA . TYR A 1 122 ? 11.082 2.495 -15.248 1.00 95.94 122 TYR A CA 1
ATOM 1022 C C . TYR A 1 122 ? 10.097 1.378 -14.860 1.00 95.94 122 TYR A C 1
ATOM 1024 O O . TYR A 1 122 ? 8.980 1.325 -15.390 1.00 95.94 122 TYR A O 1
ATOM 1032 N N . ASP A 1 123 ? 10.484 0.454 -13.974 1.00 97.94 123 ASP A N 1
ATOM 1033 C CA . ASP A 1 123 ? 9.641 -0.680 -13.564 1.00 97.94 123 ASP A CA 1
ATOM 1034 C C . ASP A 1 123 ? 8.887 -0.464 -12.240 1.00 97.94 123 ASP A C 1
ATOM 1036 O O . ASP A 1 123 ? 8.124 -1.346 -11.849 1.00 97.94 123 ASP A O 1
ATOM 1040 N N . CYS A 1 124 ? 9.006 0.682 -11.560 1.00 98.25 124 CYS A N 1
ATOM 1041 C CA . CYS A 1 124 ? 8.412 0.879 -10.222 1.00 98.25 124 CYS A CA 1
ATOM 1042 C C . CYS A 1 124 ? 6.897 0.629 -10.191 1.00 98.25 124 CYS A C 1
ATOM 1044 O O . CYS A 1 124 ? 6.402 -0.066 -9.303 1.00 98.25 124 CYS A O 1
ATOM 1046 N N . GLY A 1 125 ? 6.170 1.049 -11.231 1.00 98.31 125 GLY A N 1
ATOM 1047 C CA . GLY A 1 125 ? 4.750 0.722 -11.389 1.00 98.31 125 GLY A CA 1
ATOM 1048 C C . GLY A 1 125 ? 4.468 -0.781 -11.550 1.00 98.31 125 GLY A C 1
ATOM 1049 O O . GLY A 1 125 ? 3.479 -1.281 -11.019 1.00 98.31 125 GLY A O 1
ATOM 1050 N N . LEU A 1 126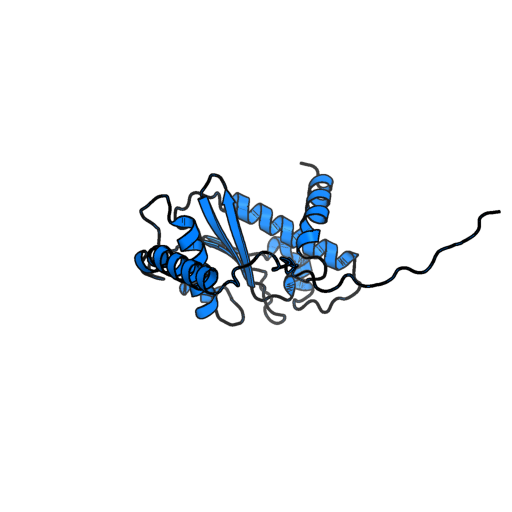 ? 5.342 -1.536 -12.227 1.00 98.56 126 LEU A N 1
ATOM 1051 C CA . LEU A 1 126 ? 5.203 -2.995 -12.348 1.00 98.56 126 LEU A CA 1
ATOM 1052 C C . LEU A 1 126 ? 5.463 -3.694 -11.015 1.00 98.56 126 LEU A C 1
ATOM 1054 O O . LEU A 1 126 ? 4.752 -4.636 -10.675 1.00 98.56 126 LEU A O 1
ATOM 1058 N N . PHE A 1 127 ? 6.437 -3.214 -10.240 1.00 98.62 127 PHE A N 1
ATOM 1059 C CA . PHE A 1 127 ? 6.686 -3.720 -8.892 1.00 98.62 127 PHE A CA 1
ATOM 1060 C C . PHE A 1 127 ? 5.483 -3.477 -7.983 1.00 98.62 127 PHE A C 1
ATOM 1062 O O . PHE A 1 127 ? 5.062 -4.411 -7.309 1.00 98.62 127 PHE A O 1
ATOM 1069 N N . VAL A 1 128 ? 4.859 -2.294 -8.031 1.00 98.69 128 VAL A N 1
ATOM 1070 C CA . VAL A 1 128 ? 3.610 -2.011 -7.301 1.00 98.69 128 VAL A CA 1
ATOM 1071 C C . VAL A 1 128 ? 2.504 -3.008 -7.655 1.00 98.69 128 VAL A C 1
ATOM 1073 O O . VAL A 1 128 ? 1.893 -3.583 -6.753 1.00 98.69 128 VAL A O 1
ATOM 1076 N N . LEU A 1 129 ? 2.272 -3.269 -8.946 1.00 98.62 129 LEU A N 1
ATOM 1077 C CA . LEU A 1 129 ? 1.273 -4.253 -9.381 1.00 98.62 129 LEU A CA 1
ATOM 1078 C C . LEU A 1 129 ? 1.616 -5.670 -8.907 1.00 98.62 129 LEU A C 1
ATOM 1080 O O . LEU A 1 129 ? 0.735 -6.398 -8.448 1.00 98.62 129 LEU A O 1
ATOM 1084 N N . TYR A 1 130 ? 2.890 -6.056 -8.980 1.00 98.44 130 TYR A N 1
ATOM 1085 C CA . TYR A 1 130 ? 3.321 -7.381 -8.548 1.00 98.44 130 TYR A CA 1
ATOM 1086 C C . TYR A 1 130 ? 3.234 -7.546 -7.027 1.00 98.44 130 TYR A C 1
ATOM 1088 O O . TYR A 1 130 ? 2.800 -8.596 -6.558 1.00 98.44 130 TYR A O 1
ATOM 1096 N N . TYR A 1 131 ? 3.548 -6.507 -6.245 1.00 98.56 131 TYR A N 1
ATOM 1097 C CA . TYR A 1 131 ? 3.339 -6.502 -4.796 1.00 98.56 131 TYR A CA 1
ATOM 1098 C C . TYR A 1 131 ? 1.874 -6.761 -4.446 1.00 98.56 131 TYR A C 1
ATOM 1100 O O . TYR A 1 131 ? 1.605 -7.591 -3.581 1.00 98.56 131 TYR A O 1
ATOM 1108 N N . MET A 1 132 ? 0.930 -6.108 -5.133 1.00 98.62 132 MET A N 1
ATOM 1109 C CA . MET A 1 132 ? -0.500 -6.365 -4.927 1.00 98.62 132 MET A CA 1
ATOM 1110 C C . MET A 1 132 ? -0.872 -7.800 -5.292 1.00 98.62 132 MET A C 1
ATOM 1112 O O . MET A 1 132 ? -1.520 -8.476 -4.499 1.00 98.62 132 MET A O 1
ATOM 1116 N N . GLU A 1 133 ? -0.449 -8.284 -6.466 1.00 98.00 133 GLU A N 1
ATOM 1117 C CA . GLU A 1 133 ? -0.758 -9.644 -6.923 1.00 98.00 133 GLU A CA 1
ATOM 1118 C C . GLU A 1 133 ? -0.250 -10.700 -5.931 1.00 98.00 133 GLU A C 1
ATOM 1120 O O . GLU A 1 133 ? -0.984 -11.625 -5.584 1.00 98.00 133 GLU A O 1
ATOM 1125 N N . ARG A 1 134 ? 0.989 -10.557 -5.451 1.00 97.62 134 ARG A N 1
ATOM 1126 C CA . ARG A 1 134 ? 1.599 -11.478 -4.483 1.00 97.62 134 ARG A CA 1
ATOM 1127 C C . ARG A 1 134 ? 0.947 -11.372 -3.112 1.00 97.62 134 ARG A C 1
ATOM 1129 O O . ARG A 1 134 ? 0.586 -12.396 -2.542 1.00 97.62 134 ARG A O 1
ATOM 1136 N N . PHE A 1 135 ? 0.721 -10.155 -2.616 1.00 98.00 135 PHE A N 1
ATOM 1137 C CA . PHE A 1 135 ? 0.050 -9.946 -1.335 1.00 98.00 135 PHE A CA 1
ATOM 1138 C C . PHE A 1 135 ? -1.348 -10.568 -1.333 1.00 98.00 135 PHE A C 1
ATOM 1140 O O . PHE A 1 135 ? -1.674 -11.301 -0.412 1.00 98.00 135 PHE A O 1
ATOM 1147 N N . ILE A 1 136 ? -2.157 -10.349 -2.374 1.00 97.44 136 ILE A N 1
ATOM 1148 C CA . ILE A 1 136 ? -3.515 -10.914 -2.467 1.00 97.44 136 ILE A CA 1
ATOM 1149 C C . ILE A 1 136 ? -3.497 -12.450 -2.462 1.00 97.44 136 ILE A C 1
ATOM 1151 O O . ILE A 1 136 ? -4.403 -13.066 -1.909 1.00 97.44 136 ILE A O 1
ATOM 1155 N N . LYS A 1 137 ? -2.486 -13.076 -3.077 1.00 96.50 137 LYS A N 1
ATOM 1156 C CA . LYS A 1 137 ? -2.374 -14.541 -3.143 1.00 96.50 137 LYS A CA 1
ATOM 1157 C C . LYS A 1 137 ? -1.880 -15.178 -1.847 1.00 96.50 137 LYS A C 1
ATOM 1159 O O . LYS A 1 137 ? -2.206 -16.331 -1.594 1.00 96.50 137 LYS A O 1
ATOM 1164 N N . GLU A 1 138 ? -1.051 -14.473 -1.086 1.00 96.12 138 GLU A N 1
ATOM 1165 C CA . GLU A 1 138 ? -0.290 -15.068 0.018 1.00 96.12 138 GLU A CA 1
ATOM 1166 C C . GLU A 1 138 ? -0.723 -14.576 1.394 1.00 96.12 138 GLU A C 1
ATOM 1168 O O . GLU A 1 138 ? -0.529 -15.290 2.378 1.00 96.12 138 GLU A O 1
ATOM 1173 N N . ALA A 1 139 ? -1.267 -13.359 1.490 1.00 95.88 139 ALA A N 1
ATOM 1174 C CA . ALA A 1 139 ? -1.673 -12.797 2.766 1.00 95.88 139 ALA A CA 1
ATOM 1175 C C . ALA A 1 139 ? -2.75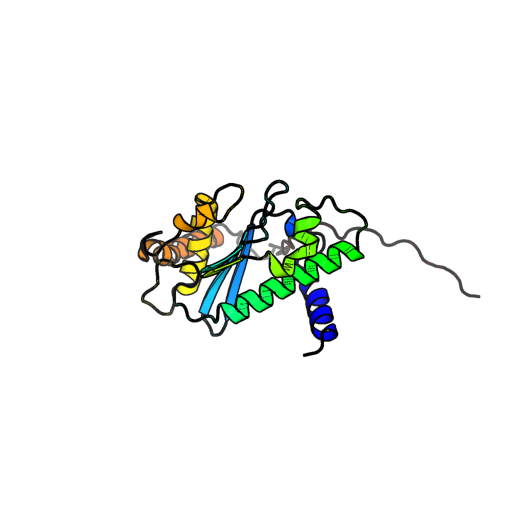9 -13.673 3.415 1.00 95.88 139 ALA A C 1
ATOM 1177 O O . ALA A 1 139 ? -3.640 -14.192 2.72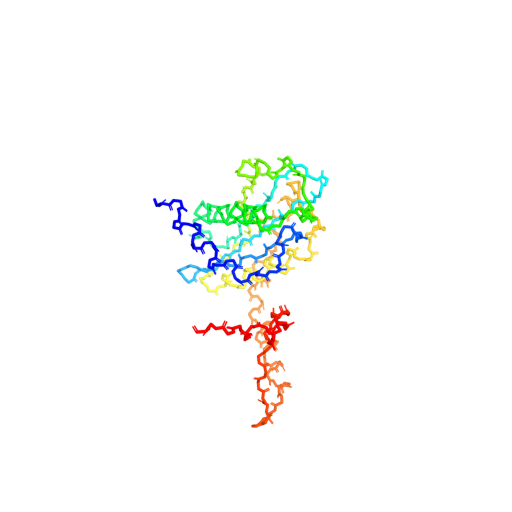3 1.00 95.88 139 ALA A O 1
ATOM 1178 N N . PRO A 1 140 ? -2.727 -13.829 4.750 1.00 95.19 140 PRO A N 1
ATOM 1179 C CA . PRO A 1 140 ? -3.821 -14.468 5.476 1.00 95.19 140 PRO A CA 1
ATOM 1180 C C . PRO A 1 140 ? -5.126 -13.682 5.284 1.00 95.19 140 PRO A C 1
ATOM 1182 O O . PRO A 1 140 ? -5.127 -12.584 4.746 1.00 95.19 140 PRO A O 1
ATOM 1185 N N . TYR A 1 141 ? -6.252 -14.195 5.780 1.00 92.44 141 TYR A N 1
ATOM 1186 C CA . TYR A 1 141 ? -7.510 -13.435 5.754 1.00 92.44 141 TYR A CA 1
ATOM 1187 C C . TYR A 1 141 ? -7.427 -12.122 6.561 1.00 92.44 141 TYR A C 1
ATOM 1189 O O . TYR A 1 141 ? -7.999 -11.103 6.171 1.00 92.44 141 TYR A O 1
ATOM 1197 N N . ARG A 1 142 ? -6.692 -12.147 7.684 1.00 92.31 142 ARG A N 1
ATOM 1198 C CA . ARG A 1 142 ? -6.385 -10.985 8.529 1.00 92.31 142 ARG A CA 1
ATOM 1199 C C . ARG A 1 142 ? -4.897 -10.947 8.844 1.00 92.31 142 ARG A C 1
ATOM 1201 O O . ARG A 1 142 ? -4.328 -11.893 9.389 1.00 92.31 142 ARG A O 1
ATOM 1208 N N . PHE A 1 143 ? -4.249 -9.850 8.465 1.00 94.75 143 PHE A N 1
ATOM 1209 C CA . PHE A 1 143 ? -2.807 -9.688 8.625 1.00 94.75 143 PHE A CA 1
ATOM 1210 C C . PHE A 1 143 ? -2.477 -9.195 10.035 1.00 94.75 143 PHE A C 1
ATOM 1212 O O . PHE A 1 143 ? -3.161 -8.337 10.577 1.00 94.75 143 PHE A O 1
ATOM 1219 N N . LYS A 1 144 ? -1.397 -9.731 10.607 1.00 93.12 144 LYS A N 1
ATOM 1220 C CA . LYS A 1 144 ? -0.953 -9.505 11.991 1.00 93.12 144 LYS A CA 1
ATOM 1221 C C . LYS 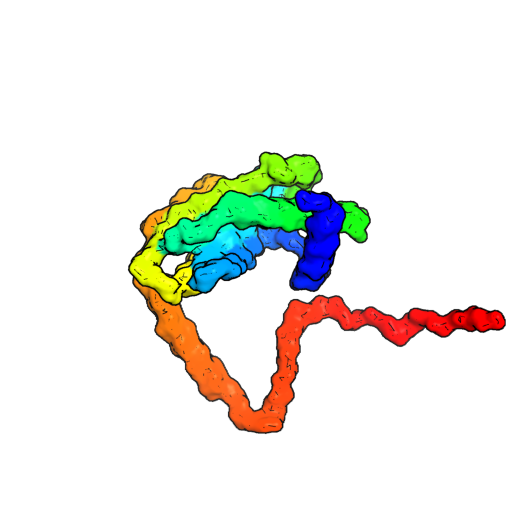A 1 144 ? 0.562 -9.351 11.992 1.00 93.12 144 LYS A C 1
ATOM 1223 O O . LYS A 1 144 ? 1.226 -9.798 11.058 1.00 93.12 144 LYS A O 1
ATOM 1228 N N . ARG A 1 145 ? 1.133 -8.775 13.053 1.00 91.56 145 ARG A N 1
ATOM 1229 C CA . ARG A 1 145 ? 2.584 -8.501 13.145 1.00 91.56 145 ARG A CA 1
ATOM 1230 C C . ARG A 1 145 ? 3.470 -9.720 12.887 1.00 91.56 145 ARG A C 1
ATOM 1232 O O . ARG A 1 145 ? 4.502 -9.587 12.241 1.00 91.56 145 ARG A O 1
ATOM 1239 N N . GLN A 1 146 ? 3.064 -10.898 13.353 1.00 92.50 146 GLN A N 1
ATOM 1240 C CA . GLN A 1 146 ? 3.816 -12.143 13.156 1.00 92.50 146 GLN A CA 1
ATOM 1241 C C . GLN A 1 146 ? 3.987 -12.530 11.678 1.00 92.50 146 GLN A C 1
ATOM 1243 O O . GLN A 1 146 ? 4.938 -13.222 11.336 1.00 92.50 146 GLN A O 1
ATOM 1248 N N . HIS A 1 147 ? 3.103 -12.051 10.798 1.00 95.00 147 HIS A N 1
ATOM 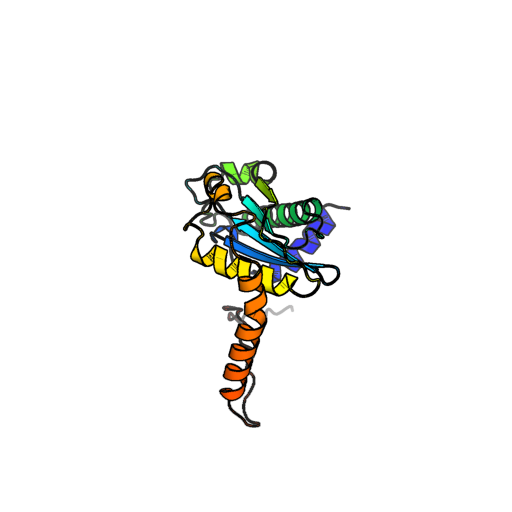1249 C CA . HIS A 1 147 ? 3.148 -12.334 9.366 1.00 95.00 147 HIS A CA 1
ATOM 1250 C C . HIS A 1 147 ? 4.144 -11.439 8.614 1.00 95.00 147 HIS A C 1
ATOM 1252 O O . HIS A 1 147 ? 4.410 -11.689 7.448 1.00 95.00 147 HIS A O 1
ATOM 1258 N N . LEU A 1 148 ? 4.746 -10.422 9.249 1.00 94.19 148 LEU A N 1
ATOM 1259 C CA . LEU A 1 148 ? 5.713 -9.525 8.593 1.00 94.19 148 LEU A CA 1
ATOM 1260 C C . LEU A 1 148 ? 6.922 -10.260 7.998 1.00 94.19 148 LEU A C 1
ATOM 1262 O O . LEU A 1 148 ? 7.496 -9.785 7.021 1.00 94.19 148 LEU A O 1
ATOM 1266 N N . SER A 1 149 ? 7.288 -11.415 8.558 1.00 92.56 149 SER A N 1
ATOM 1267 C CA . SER A 1 149 ? 8.387 -12.256 8.076 1.00 92.56 149 SER A CA 1
ATOM 1268 C C . SER A 1 149 ? 8.111 -12.935 6.731 1.00 92.56 149 SER A C 1
ATOM 1270 O O . SER A 1 149 ? 9.049 -13.443 6.121 1.00 92.56 149 SER A O 1
ATOM 1272 N N . MET A 1 150 ? 6.863 -12.933 6.244 1.00 92.25 150 MET A N 1
ATOM 1273 C CA . MET A 1 150 ? 6.531 -13.476 4.922 1.00 92.25 150 MET A CA 1
ATOM 1274 C C . MET A 1 150 ? 7.077 -12.610 3.777 1.00 92.25 150 MET A C 1
ATOM 1276 O O . MET A 1 150 ? 7.247 -13.090 2.659 1.00 92.25 150 MET A O 1
ATOM 1280 N N . PHE A 1 151 ? 7.363 -11.334 4.054 1.00 91.56 151 PHE A N 1
ATOM 1281 C CA . PHE A 1 151 ? 7.950 -10.405 3.098 1.00 91.56 151 PHE A CA 1
ATOM 1282 C C . PHE A 1 151 ? 9.460 -10.295 3.312 1.00 91.56 151 PHE A C 1
ATOM 1284 O O . PHE A 1 151 ? 9.967 -10.386 4.429 1.00 91.56 151 PHE A O 1
ATOM 1291 N N . GLY A 1 152 ? 10.201 -10.042 2.237 1.00 91.94 152 GLY A N 1
ATOM 1292 C CA . GLY A 1 152 ? 11.646 -9.866 2.319 1.00 91.94 152 GLY A CA 1
ATOM 1293 C C . GLY A 1 152 ? 12.298 -9.632 0.963 1.00 91.94 152 GLY A C 1
ATOM 1294 O O . GLY A 1 152 ? 11.654 -9.702 -0.082 1.00 91.94 152 GLY A O 1
ATOM 1295 N N . LYS A 1 153 ? 13.622 -9.434 0.964 1.00 94.31 153 LYS A N 1
ATOM 1296 C CA . LYS A 1 153 ? 14.428 -9.273 -0.267 1.00 94.31 153 LYS A CA 1
ATOM 1297 C C . LYS A 1 153 ? 14.267 -10.432 -1.254 1.00 94.31 153 LYS A C 1
ATOM 1299 O O . LYS A 1 153 ? 14.420 -10.228 -2.451 1.00 94.31 153 LYS A O 1
ATOM 1304 N N . ASN A 1 154 ? 13.952 -11.619 -0.738 1.00 94.81 154 ASN A N 1
ATOM 1305 C CA . ASN A 1 154 ? 13.800 -12.855 -1.502 1.00 94.81 154 ASN A CA 1
ATOM 1306 C C . ASN A 1 154 ? 12.330 -13.245 -1.710 1.00 94.81 154 ASN A C 1
ATOM 1308 O O . ASN A 1 154 ? 12.056 -14.387 -2.061 1.00 94.81 154 ASN A O 1
ATOM 1312 N N . TRP A 1 155 ? 11.384 -12.327 -1.476 1.00 97.06 155 TRP A N 1
ATOM 1313 C CA . TRP A 1 155 ? 9.955 -12.610 -1.634 1.00 97.06 155 TRP A CA 1
ATOM 1314 C C . TRP A 1 155 ? 9.625 -13.090 -3.055 1.00 97.06 155 TRP A C 1
ATOM 1316 O O . TRP A 1 155 ? 8.797 -13.980 -3.250 1.00 97.06 155 TRP A O 1
ATOM 1326 N N . PHE A 1 156 ? 10.322 -12.541 -4.051 1.00 97.38 156 PHE A N 1
ATOM 1327 C CA . PHE A 1 156 ? 10.259 -12.959 -5.446 1.00 97.38 156 PHE A CA 1
ATOM 1328 C C . PHE A 1 156 ? 11.495 -12.499 -6.218 1.00 97.38 156 PHE A C 1
ATOM 1330 O O . PHE A 1 156 ? 12.239 -11.631 -5.754 1.00 97.38 156 PHE A O 1
ATOM 1337 N N . LYS A 1 157 ? 11.711 -13.054 -7.413 1.00 97.81 157 LYS A N 1
ATOM 1338 C CA . LYS A 1 157 ? 12.775 -12.608 -8.317 1.00 97.81 157 LYS A CA 1
ATOM 1339 C C . LYS A 1 157 ? 12.338 -11.335 -9.057 1.00 97.81 157 LYS A C 1
ATOM 1341 O O . LYS A 1 157 ? 11.261 -11.345 -9.652 1.00 97.81 157 LYS A O 1
ATOM 1346 N N . PRO A 1 158 ? 13.154 -10.264 -9.109 1.00 97.62 158 PRO A N 1
ATOM 1347 C CA . PRO A 1 158 ? 12.822 -9.011 -9.805 1.00 97.62 158 PRO A CA 1
ATOM 1348 C C . PRO A 1 158 ? 12.278 -9.184 -11.233 1.00 97.62 158 PRO A C 1
ATOM 1350 O O . PRO A 1 158 ? 11.372 -8.466 -11.648 1.00 97.62 158 PRO A O 1
ATOM 1353 N N . GLN A 1 159 ? 12.778 -10.185 -11.962 1.00 97.50 159 GLN A N 1
ATOM 1354 C CA . GLN A 1 159 ? 12.357 -10.505 -13.326 1.00 97.50 159 GLN A CA 1
ATOM 1355 C C . GLN A 1 159 ? 10.879 -10.901 -13.416 1.00 97.50 159 GLN A C 1
ATOM 1357 O O . GLN A 1 159 ? 10.252 -10.655 -14.442 1.00 97.50 159 GLN A O 1
ATOM 1362 N N . GLU A 1 160 ? 10.308 -11.487 -12.359 1.00 98.00 160 GLU A N 1
ATOM 1363 C CA . GLU A 1 160 ? 8.884 -11.825 -12.314 1.00 98.00 160 GLU A CA 1
ATOM 1364 C C . GLU A 1 160 ? 8.027 -10.554 -12.398 1.00 98.00 160 GLU A C 1
ATOM 1366 O O . GLU A 1 160 ? 7.120 -10.484 -13.228 1.00 98.00 160 GLU A O 1
ATOM 1371 N N . ALA A 1 161 ? 8.375 -9.516 -11.630 1.00 97.81 161 ALA A N 1
ATOM 1372 C CA . ALA A 1 161 ? 7.700 -8.221 -11.693 1.00 97.81 161 ALA A CA 1
ATOM 1373 C C . ALA A 1 161 ? 7.917 -7.539 -13.053 1.00 97.81 161 ALA A C 1
ATOM 1375 O O . ALA A 1 161 ? 6.949 -7.127 -13.691 1.00 97.81 161 ALA A O 1
ATOM 1376 N N . SER A 1 162 ? 9.154 -7.487 -13.561 1.00 97.62 162 SER A N 1
ATOM 1377 C CA . SER A 1 162 ? 9.441 -6.900 -14.882 1.00 97.62 162 SER A CA 1
ATOM 1378 C C . SER A 1 162 ? 8.695 -7.613 -16.021 1.00 97.62 162 SER A C 1
ATOM 1380 O O . SER A 1 162 ? 8.249 -6.971 -16.977 1.00 97.62 162 SER A O 1
ATOM 1382 N N . SER A 1 163 ? 8.481 -8.932 -15.913 1.00 97.50 163 SER A N 1
ATOM 1383 C CA . SER A 1 163 ? 7.738 -9.714 -16.913 1.00 97.50 163 SER A CA 1
ATOM 1384 C C . SER A 1 163 ? 6.272 -9.284 -17.054 1.00 97.50 163 SER A C 1
ATOM 1386 O O . SER A 1 163 ? 5.669 -9.484 -18.117 1.00 97.50 163 SER A O 1
ATOM 1388 N N . LEU A 1 164 ? 5.710 -8.607 -16.038 1.00 97.81 164 LEU A N 1
ATOM 1389 C CA . LEU A 1 164 ? 4.362 -8.051 -16.113 1.00 97.81 164 LEU A CA 1
ATOM 1390 C C . LEU A 1 164 ? 4.201 -7.082 -17.283 1.00 97.81 164 LEU A C 1
ATOM 1392 O O . LEU A 1 164 ? 3.104 -7.000 -17.825 1.00 97.81 164 LEU A O 1
ATOM 1396 N N . ARG A 1 165 ? 5.263 -6.405 -17.739 1.00 97.94 165 ARG A N 1
ATOM 1397 C CA . ARG A 1 165 ? 5.199 -5.512 -18.908 1.00 97.94 165 ARG A CA 1
ATOM 1398 C C . ARG A 1 165 ? 4.649 -6.229 -20.140 1.00 97.94 165 ARG A C 1
ATOM 1400 O O . ARG A 1 165 ? 3.716 -5.747 -20.783 1.00 97.94 165 ARG A O 1
ATOM 1407 N N . GLY A 1 166 ? 5.209 -7.401 -20.449 1.00 97.81 166 GLY A N 1
ATOM 1408 C CA . GLY A 1 166 ? 4.782 -8.226 -21.580 1.00 97.81 166 GLY A CA 1
ATOM 1409 C C . GLY A 1 166 ? 3.384 -8.808 -21.373 1.00 97.81 166 GLY A C 1
ATOM 1410 O O . GLY A 1 166 ? 2.563 -8.793 -22.293 1.00 97.81 166 GLY A O 1
ATOM 1411 N N . LYS A 1 167 ? 3.083 -9.250 -20.145 1.00 97.56 167 LYS A N 1
ATOM 1412 C CA . LYS A 1 167 ? 1.766 -9.787 -19.770 1.00 97.56 167 LYS A CA 1
ATOM 1413 C C . LYS A 1 167 ? 0.662 -8.736 -19.920 1.00 97.56 167 LYS A C 1
ATOM 1415 O O . LYS A 1 167 ? -0.339 -8.997 -20.580 1.00 97.56 167 LYS A O 1
ATOM 1420 N N . ILE A 1 168 ? 0.862 -7.536 -19.374 1.00 97.75 168 ILE A N 1
ATOM 1421 C CA . ILE A 1 168 ? -0.079 -6.411 -19.460 1.00 97.75 168 ILE A CA 1
ATOM 1422 C C . ILE A 1 168 ? -0.284 -6.008 -20.918 1.00 97.75 168 ILE A C 1
ATOM 1424 O O . ILE A 1 168 ? -1.427 -5.892 -21.351 1.00 97.75 168 ILE A O 1
ATOM 1428 N N . LYS A 1 169 ? 0.795 -5.871 -21.703 1.00 98.00 169 LYS A N 1
ATOM 1429 C CA . LYS A 1 169 ? 0.696 -5.578 -23.141 1.00 98.00 169 LYS A CA 1
ATOM 1430 C C . LYS A 1 169 ? -0.181 -6.604 -23.866 1.00 98.00 169 LYS A C 1
ATOM 1432 O O . LYS A 1 169 ? -1.080 -6.211 -24.603 1.00 98.00 169 LYS A O 1
ATOM 1437 N N . SER A 1 170 ? 0.045 -7.891 -23.613 1.00 98.00 170 SER A N 1
ATOM 1438 C CA . SER A 1 170 ? -0.715 -8.979 -24.241 1.00 98.00 170 SER A CA 1
ATOM 1439 C C . SER A 1 170 ? -2.197 -8.934 -23.853 1.00 98.00 170 SER A C 1
ATOM 1441 O O . SER A 1 170 ? -3.062 -9.014 -24.722 1.00 98.00 170 SER A O 1
ATOM 1443 N N . ILE A 1 171 ? -2.497 -8.719 -22.564 1.00 97.25 171 ILE A N 1
ATOM 1444 C CA . ILE A 1 171 ? -3.874 -8.573 -22.063 1.00 97.25 171 ILE A CA 1
ATOM 1445 C C . ILE A 1 171 ? -4.565 -7.380 -22.726 1.00 97.25 171 ILE A C 1
ATOM 1447 O O . ILE A 1 171 ? -5.696 -7.507 -23.190 1.00 97.25 171 ILE A O 1
ATOM 1451 N N . LEU A 1 172 ? -3.897 -6.226 -22.792 1.00 96.62 172 LEU A N 1
ATOM 1452 C CA . LEU A 1 172 ? -4.453 -5.027 -23.416 1.00 96.62 172 LEU A CA 1
ATOM 1453 C C . LEU A 1 172 ? -4.743 -5.267 -24.898 1.00 96.62 172 LEU A C 1
ATOM 1455 O O . LEU A 1 172 ? -5.857 -5.007 -25.342 1.00 96.62 172 LEU A O 1
ATOM 1459 N N . GLN A 1 173 ? -3.791 -5.824 -25.650 1.00 96.56 173 GLN A N 1
ATOM 1460 C CA . GLN A 1 173 ? -3.977 -6.157 -27.066 1.00 96.56 173 GLN A CA 1
ATOM 1461 C C . GLN A 1 173 ? -5.158 -7.109 -27.284 1.00 96.56 173 GLN A C 1
ATOM 1463 O O . GLN A 1 173 ? -5.964 -6.904 -28.193 1.00 96.56 173 GLN A O 1
ATOM 1468 N N . GLU A 1 174 ? -5.304 -8.126 -26.433 1.00 96.50 174 GLU A N 1
ATOM 1469 C CA . GLU A 1 174 ? -6.437 -9.043 -26.502 1.00 96.50 174 GLU A CA 1
ATOM 1470 C C . GLU A 1 174 ? -7.769 -8.336 -26.223 1.00 96.50 174 GLU A C 1
ATOM 1472 O O . GLU A 1 174 ? -8.740 -8.550 -26.953 1.00 96.50 174 GLU A O 1
ATOM 1477 N N . LYS A 1 175 ? -7.820 -7.478 -25.196 1.00 94.81 175 LYS A N 1
ATOM 1478 C CA . LYS A 1 175 ? -9.022 -6.709 -24.844 1.00 94.81 175 LYS A CA 1
ATOM 1479 C C . LYS A 1 175 ? -9.410 -5.728 -25.948 1.00 94.81 175 LYS A C 1
ATOM 1481 O O . LYS A 1 175 ? -10.588 -5.664 -26.280 1.00 94.81 175 LYS A O 1
ATOM 1486 N N . PHE A 1 176 ? -8.443 -5.043 -26.558 1.00 93.56 176 PHE A N 1
ATOM 1487 C CA . PHE A 1 176 ? -8.687 -4.148 -27.692 1.00 93.56 176 PHE A CA 1
ATOM 1488 C C . PHE A 1 176 ? -9.204 -4.897 -28.921 1.00 93.56 176 PHE A C 1
ATOM 1490 O O . PHE A 1 176 ? -10.178 -4.464 -29.522 1.00 93.56 176 PHE A O 1
ATOM 1497 N N . ARG A 1 177 ? -8.624 -6.053 -29.266 1.00 92.75 177 ARG A N 1
ATOM 1498 C CA . ARG A 1 177 ? -9.088 -6.862 -30.409 1.00 92.75 177 ARG A CA 1
ATOM 1499 C C . ARG A 1 177 ? -10.518 -7.382 -30.229 1.00 92.75 177 ARG A C 1
ATOM 1501 O O . ARG A 1 177 ? -11.233 -7.547 -31.208 1.00 92.75 177 ARG A O 1
ATOM 1508 N N . LYS A 1 178 ? -10.914 -7.682 -28.990 1.00 92.31 178 LYS A N 1
ATOM 1509 C CA . LYS A 1 178 ? -12.267 -8.147 -28.644 1.00 92.31 178 LYS A CA 1
ATOM 1510 C C . LYS A 1 178 ? -13.274 -7.005 -28.476 1.00 92.31 178 LYS A C 1
ATOM 1512 O O . LYS A 1 178 ? -14.460 -7.287 -28.324 1.00 92.31 178 LYS A O 1
ATOM 1517 N N . ALA A 1 179 ? -12.829 -5.748 -28.454 1.00 87.56 179 ALA A N 1
ATOM 1518 C CA . ALA A 1 179 ? -13.732 -4.614 -28.334 1.00 87.56 179 ALA A CA 1
ATOM 1519 C C . ALA A 1 179 ? -14.559 -4.477 -29.629 1.00 87.56 179 ALA A C 1
ATOM 1521 O O . ALA A 1 179 ? -13.985 -4.550 -30.720 1.00 87.56 179 ALA A O 1
ATOM 1522 N N . PRO A 1 180 ? -15.891 -4.299 -29.539 1.00 81.31 180 PRO A N 1
ATOM 1523 C CA . PRO A 1 180 ? -16.726 -4.141 -30.720 1.00 81.31 180 PRO A CA 1
ATOM 1524 C C . PRO A 1 180 ? -16.265 -2.933 -31.541 1.00 81.31 180 PRO A C 1
ATOM 1526 O O . PRO A 1 180 ? -16.091 -1.835 -31.015 1.00 81.31 180 PRO A O 1
ATOM 1529 N N . SER A 1 181 ? -16.042 -3.157 -32.832 1.00 70.25 181 SER A N 1
ATOM 1530 C CA . SER A 1 181 ? -15.616 -2.139 -33.791 1.00 70.25 181 SER A CA 1
ATOM 1531 C C . SER A 1 181 ? -16.862 -1.459 -34.364 1.00 70.25 181 SER A C 1
ATOM 1533 O O . SER A 1 181 ? -17.583 -2.084 -35.136 1.00 70.25 181 SER A O 1
ATOM 1535 N N . GLY A 1 182 ? -17.151 -0.207 -34.000 1.00 56.09 182 GLY A N 1
ATOM 1536 C CA . GLY A 1 182 ? -18.136 0.589 -34.742 1.00 56.09 182 GLY A CA 1
ATOM 1537 C C . GLY A 1 182 ? -18.865 1.669 -33.947 1.00 56.09 182 GLY A C 1
ATOM 1538 O O . GLY A 1 182 ? -19.209 1.491 -32.781 1.00 56.09 182 GLY A O 1
ATOM 1539 N N . GLU A 1 183 ? -19.137 2.770 -34.644 1.00 54.28 183 GLU A N 1
ATOM 1540 C CA . GLU A 1 183 ? -19.677 4.086 -34.255 1.00 54.28 183 GLU A CA 1
ATOM 1541 C C . GLU A 1 183 ? -21.039 4.117 -33.524 1.00 54.28 183 GLU A C 1
ATOM 1543 O O . GLU A 1 183 ? -21.640 5.176 -33.395 1.00 54.28 183 GLU A O 1
ATOM 1548 N N . ASN A 1 184 ? -21.512 3.000 -32.967 1.00 50.38 184 ASN A N 1
ATOM 1549 C CA . ASN A 1 184 ? -22.687 2.941 -32.085 1.00 50.38 184 ASN A CA 1
ATOM 1550 C C . ASN A 1 184 ? -22.389 2.331 -30.706 1.00 50.38 184 ASN A C 1
ATOM 1552 O O . ASN A 1 184 ? -23.305 2.036 -29.934 1.00 50.38 184 ASN A O 1
ATOM 1556 N N . SER A 1 185 ? -21.116 2.170 -30.338 1.00 52.94 185 SER A N 1
ATOM 1557 C CA . SER A 1 185 ? -20.752 1.898 -28.950 1.00 52.94 185 SER A CA 1
ATOM 1558 C C . SER A 1 185 ? -20.907 3.182 -28.134 1.00 52.94 185 SER A C 1
ATOM 1560 O O . SER A 1 185 ? -19.947 3.935 -27.959 1.00 52.94 185 SER A O 1
ATOM 1562 N N . ILE A 1 186 ? -22.116 3.441 -27.624 1.00 52.31 186 ILE A N 1
ATOM 1563 C CA . ILE A 1 186 ? -22.300 4.353 -26.492 1.00 52.31 186 ILE A CA 1
ATOM 1564 C C . ILE A 1 186 ? -21.376 3.830 -25.390 1.00 52.31 186 ILE A C 1
ATOM 1566 O O . ILE A 1 186 ? -21.687 2.842 -24.720 1.00 52.31 186 ILE A O 1
ATOM 1570 N N . TRP A 1 187 ? -20.216 4.467 -25.225 1.00 47.50 187 TRP A N 1
ATOM 1571 C CA . TRP A 1 187 ? -19.392 4.320 -24.037 1.00 47.50 187 TRP A CA 1
ATOM 1572 C C . TRP A 1 187 ? -20.259 4.787 -22.871 1.00 47.50 187 TRP A C 1
ATOM 1574 O O . TRP A 1 187 ? -20.363 5.979 -22.598 1.00 47.50 187 TRP A O 1
ATOM 1584 N N . LYS A 1 188 ? -20.943 3.856 -22.204 1.00 44.69 188 LYS A N 1
ATOM 1585 C CA . LYS A 1 188 ? -21.480 4.112 -20.874 1.00 44.69 188 LYS A CA 1
ATOM 1586 C C . LYS A 1 188 ? -20.290 3.969 -19.933 1.00 44.69 188 LYS A C 1
ATOM 1588 O O . LYS A 1 188 ? -19.844 2.836 -19.740 1.00 44.69 188 LYS A O 1
ATOM 1593 N N . PRO A 1 189 ? -19.723 5.060 -19.387 1.00 41.75 189 PRO A N 1
ATOM 1594 C CA . PRO A 1 189 ? -18.741 4.910 -18.331 1.00 41.75 189 PRO A CA 1
ATOM 1595 C C . PRO A 1 189 ? -19.394 4.082 -17.226 1.00 41.75 189 PRO A C 1
ATOM 1597 O O . PRO A 1 189 ? -20.456 4.434 -16.711 1.00 41.75 189 PRO A O 1
ATOM 1600 N N . VAL A 1 190 ? -18.786 2.945 -16.893 1.00 43.38 190 VAL A N 1
ATOM 1601 C CA . VAL A 1 190 ? -19.147 2.208 -15.686 1.00 43.38 190 VAL A CA 1
ATOM 1602 C C . VAL A 1 190 ? -18.626 3.045 -14.524 1.00 43.38 190 VAL A C 1
ATOM 1604 O O . VAL A 1 190 ? -17.504 2.871 -14.058 1.00 43.38 190 VAL A O 1
ATOM 1607 N N . CYS A 1 191 ? -19.423 4.018 -14.086 1.00 40.94 191 CYS A N 1
ATOM 1608 C CA . CYS A 1 191 ? -19.244 4.611 -12.774 1.00 40.94 191 CYS A CA 1
ATOM 1609 C C . CYS A 1 191 ? -19.544 3.512 -11.752 1.00 40.94 191 CYS A C 1
ATOM 1611 O O . CYS A 1 191 ? -20.701 3.165 -11.527 1.00 40.94 191 CYS A O 1
ATOM 1613 N N . LEU A 1 192 ? -18.505 2.975 -11.110 1.00 41.47 192 LEU A N 1
ATOM 1614 C CA . LEU A 1 192 ? -18.627 2.154 -9.899 1.00 41.47 192 LEU A CA 1
ATOM 1615 C C . LEU A 1 192 ? -19.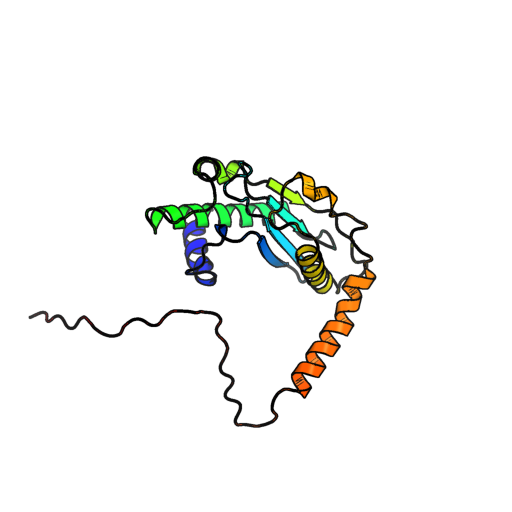017 3.024 -8.686 1.00 41.47 192 LEU A C 1
ATOM 1617 O O . LEU A 1 192 ? -18.419 2.934 -7.620 1.00 41.47 192 LEU A O 1
ATOM 1621 N N . SER A 1 193 ? -20.023 3.883 -8.847 1.00 36.94 193 SER A N 1
ATOM 1622 C CA . SER A 1 193 ? -20.740 4.528 -7.752 1.00 36.94 193 SER A CA 1
ATOM 1623 C C . SER A 1 193 ? -22.149 3.947 -7.732 1.00 36.94 193 SER A C 1
ATOM 1625 O O . SER A 1 193 ? -23.086 4.512 -8.298 1.00 36.94 193 SER A O 1
ATOM 1627 N N . ALA A 1 194 ? -22.284 2.765 -7.137 1.00 35.62 194 ALA A N 1
ATOM 1628 C CA . ALA A 1 194 ? -23.593 2.244 -6.797 1.00 35.62 194 ALA A CA 1
ATOM 1629 C C . ALA A 1 194 ? -24.270 3.214 -5.810 1.00 35.62 194 ALA A C 1
ATOM 1631 O O . ALA A 1 194 ? -23.681 3.587 -4.797 1.00 35.62 194 ALA A O 1
ATOM 1632 N N . ASN A 1 195 ? -25.513 3.571 -6.134 1.00 42.16 195 ASN A N 1
ATOM 1633 C CA . ASN A 1 195 ? -26.534 4.170 -5.271 1.00 42.16 195 ASN A CA 1
ATOM 1634 C C . ASN A 1 195 ? -26.455 5.685 -5.024 1.00 42.16 195 ASN A C 1
ATOM 1636 O O . ASN A 1 195 ? -26.148 6.160 -3.935 1.00 42.16 195 ASN A O 1
ATOM 1640 N N . ALA A 1 196 ? -26.898 6.444 -6.027 1.00 36.78 196 ALA A N 1
ATOM 1641 C CA . ALA A 1 196 ? -27.558 7.731 -5.817 1.00 36.78 196 ALA A CA 1
ATOM 1642 C C . ALA A 1 196 ? -28.810 7.811 -6.709 1.00 36.78 196 ALA A C 1
ATOM 1644 O O . ALA A 1 196 ? -28.852 8.535 -7.700 1.00 36.78 196 ALA A O 1
ATOM 1645 N N . GLN A 1 197 ? -29.826 7.019 -6.367 1.00 35.28 197 GLN A N 1
ATOM 1646 C CA . GLN A 1 197 ? -31.201 7.236 -6.810 1.00 35.28 197 GLN A CA 1
ATOM 1647 C C . GLN A 1 197 ? -32.088 7.272 -5.570 1.00 35.28 197 GLN A C 1
ATOM 1649 O O . GLN A 1 197 ? -32.312 6.243 -4.949 1.00 35.28 197 GLN A O 1
ATOM 1654 N N . MET A 1 198 ? -32.507 8.485 -5.219 1.00 32.59 198 MET A N 1
ATOM 1655 C CA . MET A 1 198 ? -33.645 8.905 -4.386 1.00 32.59 198 MET A CA 1
ATOM 1656 C C . MET A 1 198 ? -33.491 10.431 -4.290 1.00 32.59 198 MET A C 1
ATOM 1658 O O . MET A 1 198 ? -32.393 10.902 -4.017 1.00 32.59 198 MET A O 1
ATOM 1662 N N . ASP A 1 199 ? -34.454 11.309 -4.516 1.00 30.61 199 ASP A N 1
ATOM 1663 C CA . ASP A 1 199 ? -35.841 11.276 -4.967 1.00 30.61 199 ASP A CA 1
ATOM 1664 C C . ASP A 1 199 ? -36.120 12.756 -5.326 1.00 30.61 199 ASP A C 1
ATOM 1666 O O . ASP A 1 199 ? -35.699 13.657 -4.597 1.00 30.61 199 ASP A O 1
ATOM 1670 N N . LYS A 1 200 ? -36.738 13.035 -6.478 1.00 38.88 200 LYS A N 1
ATOM 1671 C CA . LYS A 1 200 ? -37.236 14.376 -6.819 1.00 38.88 200 LYS A CA 1
ATOM 1672 C C . LYS A 1 200 ? -38.711 14.412 -6.432 1.00 38.88 200 LYS A C 1
ATOM 1674 O O . LYS A 1 200 ? -39.555 14.185 -7.291 1.00 38.88 200 LYS A O 1
ATOM 1679 N N . SER A 1 201 ? -39.026 14.726 -5.180 1.00 35.75 201 SER A N 1
ATOM 1680 C CA . SER A 1 201 ? -40.344 15.252 -4.799 1.00 35.75 201 SER A CA 1
ATOM 1681 C C . SER A 1 201 ? -40.345 15.740 -3.344 1.00 35.75 201 SER A C 1
ATOM 1683 O O . SER A 1 201 ? -39.820 15.050 -2.478 1.00 35.75 201 SER A O 1
ATOM 1685 N N . ARG A 1 202 ? -40.989 16.899 -3.098 1.00 36.19 202 ARG A N 1
ATOM 1686 C CA . ARG A 1 202 ? -41.018 17.733 -1.863 1.00 36.19 202 ARG A CA 1
ATOM 1687 C C . ARG A 1 202 ? -39.800 18.674 -1.802 1.00 36.19 202 ARG A C 1
ATOM 1689 O O . ARG A 1 202 ? -38.679 18.211 -1.706 1.00 36.19 202 ARG A O 1
ATOM 1696 N N . ASP A 1 203 ? -39.902 19.980 -2.054 1.00 34.06 203 ASP A N 1
ATOM 1697 C CA . ASP A 1 203 ? -40.863 20.939 -1.507 1.00 34.06 203 ASP A CA 1
ATOM 1698 C C . ASP A 1 203 ? -41.277 22.010 -2.538 1.00 34.06 203 ASP A C 1
ATOM 1700 O O . ASP A 1 203 ? -40.467 22.817 -2.990 1.00 34.06 203 ASP A O 1
ATOM 1704 N N . GLN A 1 204 ? -42.568 22.056 -2.876 1.00 36.06 204 GLN A N 1
ATOM 1705 C CA . GLN A 1 204 ? -43.246 23.336 -3.070 1.00 36.06 204 GLN A CA 1
ATOM 1706 C C . GLN A 1 204 ? -43.883 23.668 -1.723 1.00 36.06 204 GLN A C 1
ATOM 1708 O O . GLN A 1 204 ? -44.852 23.024 -1.325 1.00 36.06 204 GLN A O 1
ATOM 1713 N N . VAL A 1 205 ? -43.332 24.652 -1.018 1.00 34.78 205 VAL A N 1
ATOM 1714 C CA . VAL A 1 205 ? -44.031 25.318 0.079 1.00 34.78 205 VAL A CA 1
ATOM 1715 C C . VAL A 1 205 ? -44.095 26.794 -0.269 1.00 34.78 205 VAL A C 1
ATOM 1717 O O . VAL A 1 205 ? -43.076 27.462 -0.433 1.00 34.78 205 VAL A O 1
ATOM 1720 N N . ASN A 1 206 ? -45.337 27.244 -0.437 1.00 34.19 206 ASN A N 1
ATOM 1721 C CA . ASN A 1 206 ? -45.751 28.629 -0.572 1.00 34.19 206 ASN A CA 1
ATOM 1722 C C . ASN A 1 206 ? -45.120 29.498 0.516 1.00 34.19 206 ASN A C 1
ATOM 1724 O O . ASN A 1 206 ? -45.187 29.151 1.695 1.00 34.19 206 ASN A O 1
ATOM 1728 N N . ILE A 1 207 ? -44.638 30.674 0.129 1.00 35.66 207 ILE A N 1
ATOM 1729 C CA . ILE A 1 207 ? -44.616 31.818 1.033 1.00 35.66 207 ILE A CA 1
ATOM 1730 C C . ILE A 1 207 ? -45.442 32.911 0.360 1.00 35.66 207 ILE A C 1
ATOM 1732 O O . ILE A 1 207 ? -45.157 33.323 -0.763 1.00 35.66 207 ILE A O 1
ATOM 1736 N N . SER A 1 208 ? -46.521 33.229 1.069 1.00 40.91 208 SER A N 1
ATOM 1737 C CA . SER A 1 208 ? -47.470 34.335 0.933 1.00 40.91 208 SER A CA 1
ATOM 1738 C C . SER A 1 208 ? -46.837 35.688 0.648 1.00 40.91 208 SER A C 1
ATOM 1740 O O . SER A 1 208 ? -45.802 35.966 1.297 1.00 40.91 208 SER A O 1
#

InterPro domains:
  IPR003653 Ulp1 protease family, C-terminal catalytic domain [PF02902] (6-160)
  IPR003653 Ulp1 protease family, C-terminal catalytic domain [PS50600] (1-135)
  IPR038765 Papain-like cysteine peptidase superfamily [SSF54001] (13-174)

Secondary structure (DSSP, 8-state):
--HHHHHHHHHHHHGGGTT--GGG-SEEEEEEEETTEEEEEEEE---SS--S--EEEEE-SS--S-HHHHHHHHHHHHHHHHHHHHHH-TT---SS-HHHHHTHHHH-EEEEE--PPPSSSS-HHHHHHHHHHHHHHHS-SS--GGGGGG-STTSS-HHHHHHHHHHHHHHHHHHHHHS--STT------------------------

Radius of gyration: 21.27 Å; chains: 1; bounding box: 65×49×58 Å

Sequence (208 aa):
CSSDLKEAFFIRFRRWWRGVNIFQKAYIFLPINDDNHWSLVIICVPDEEDESGPIILHLDSLGLHCSRSIFHNIKSLLIHEWKYLKEDNGALDIPMPDRVWKFLPRRIDEKIITVPRQTNDYDCGLFVLYYMERFIKEAPYRFKRQHLSMFGKNWFKPQEASSLRGKIKSILQEKFRKAPSGENSIWKPVCLSANAQMDKSRDQVNIS

Organism: Opuntia streptacantha (NCBI:txid393608)

pLDDT: mean 83.61, std 19.87, range [30.61, 98.81]